Protein AF-A0A941VDF6-F1 (afdb_monomer)

Sequence (302 aa):
MQGLALARDYYHAYRDPLLAPYAAYRPRIAAGLVGLGSECFGFDDEHSRDHDFGPGFCLWLHDADYAVIGAALQADYDRLPRTHAGFPARQGNARSGKRVGVFSISAFYSQFLGAPELPISDSDWLQIPEDLLATAVNGEVFEDPSGAFTAIRKQLQAYYPESIKRLKLATAAAKMAQRGQYNLPRAVQRGERVTALLAQAKFIEHTCRIALALHGQYAPFYKWLHQCTRGLPSLPNLYTKLDILSQAPAAGAQAMIEDICADVLRELIAQGYTRPGNAFLETHVDAILGQSVPSTTQDIAP

Mean predicted aligned error: 5.05 Å

Structure (mmCIF, N/CA/C/O backbone):
data_AF-A0A941VDF6-F1
#
_entry.id   AF-A0A941VDF6-F1
#
loop_
_atom_site.group_PDB
_atom_site.id
_atom_site.type_symbol
_atom_site.label_atom_id
_atom_site.label_alt_id
_atom_site.label_comp_id
_atom_site.label_asym_id
_atom_site.label_entity_id
_atom_site.label_seq_id
_atom_site.pdbx_PDB_ins_code
_atom_site.Cartn_x
_atom_site.Cartn_y
_atom_site.Cartn_z
_atom_site.occupancy
_atom_site.B_iso_or_equiv
_atom_site.auth_seq_id
_atom_site.auth_comp_id
_atom_site.auth_asym_id
_atom_site.auth_atom_id
_atom_site.pdbx_PDB_model_num
ATOM 1 N N . MET A 1 1 ? 20.440 -10.456 2.903 1.00 80.69 1 MET A N 1
ATOM 2 C CA . MET A 1 1 ? 20.117 -9.276 2.072 1.00 80.69 1 MET A CA 1
ATOM 3 C C . MET A 1 1 ? 18.602 -9.214 1.924 1.00 80.69 1 MET A C 1
ATOM 5 O O . MET A 1 1 ? 18.019 -10.276 1.748 1.00 80.69 1 MET A O 1
ATOM 9 N N . GLN A 1 2 ? 17.987 -8.035 2.083 1.00 90.12 2 GLN A N 1
ATOM 10 C CA . GLN A 1 2 ? 16.544 -7.829 1.848 1.00 90.12 2 GLN A CA 1
ATOM 11 C C . GLN A 1 2 ? 16.238 -7.789 0.344 1.00 90.12 2 GLN A C 1
ATOM 13 O O . GLN A 1 2 ? 17.111 -7.422 -0.447 1.00 90.12 2 GLN A O 1
ATOM 18 N N . GLY A 1 3 ? 15.013 -8.128 -0.048 1.00 91.94 3 GLY A N 1
ATOM 19 C CA . GLY A 1 3 ? 14.605 -8.300 -1.442 1.00 91.94 3 GLY A CA 1
ATOM 20 C C . GLY A 1 3 ? 14.721 -7.026 -2.280 1.00 91.94 3 GLY A C 1
ATOM 21 O O . GLY A 1 3 ? 15.268 -7.080 -3.378 1.00 91.94 3 GLY A O 1
ATOM 22 N N . LEU A 1 4 ? 14.338 -5.857 -1.748 1.00 94.44 4 LEU A N 1
ATOM 23 C CA . LEU A 1 4 ? 14.531 -4.571 -2.443 1.00 94.44 4 LEU A CA 1
ATOM 24 C C . LEU A 1 4 ? 16.010 -4.260 -2.709 1.00 94.44 4 LEU A C 1
ATOM 26 O O . LEU A 1 4 ? 16.369 -3.821 -3.802 1.00 94.44 4 LEU A O 1
ATOM 30 N N . ALA A 1 5 ? 16.881 -4.523 -1.730 1.00 95.69 5 ALA A N 1
ATOM 31 C CA . ALA A 1 5 ? 18.319 -4.331 -1.893 1.00 95.69 5 ALA A CA 1
ATOM 32 C C . ALA A 1 5 ? 18.898 -5.304 -2.934 1.00 95.69 5 ALA A C 1
ATOM 34 O O . ALA A 1 5 ? 19.683 -4.887 -3.783 1.00 95.69 5 ALA A O 1
ATOM 35 N N . LEU A 1 6 ? 18.460 -6.569 -2.912 1.00 95.94 6 LEU A N 1
ATOM 36 C CA . LEU A 1 6 ? 18.849 -7.582 -3.895 1.00 95.94 6 LEU A CA 1
ATOM 37 C C . LEU A 1 6 ? 18.405 -7.205 -5.313 1.00 95.94 6 LEU A C 1
ATOM 39 O O . LEU A 1 6 ? 19.187 -7.319 -6.252 1.00 95.94 6 LEU A O 1
ATOM 43 N N . ALA A 1 7 ? 17.168 -6.734 -5.472 1.00 96.69 7 ALA A N 1
ATOM 44 C CA . ALA A 1 7 ? 16.625 -6.298 -6.753 1.00 96.69 7 ALA A CA 1
ATOM 45 C C . ALA A 1 7 ? 17.379 -5.093 -7.320 1.00 96.69 7 ALA A C 1
ATOM 47 O O . ALA A 1 7 ? 17.695 -5.073 -8.510 1.00 96.69 7 ALA A O 1
ATOM 48 N N . ARG A 1 8 ? 17.711 -4.110 -6.473 1.00 97.69 8 ARG A N 1
ATOM 49 C CA . ARG A 1 8 ? 18.489 -2.938 -6.886 1.00 97.69 8 ARG A CA 1
ATOM 50 C C . ARG A 1 8 ? 19.907 -3.318 -7.310 1.00 97.69 8 ARG A C 1
ATOM 52 O O . ARG A 1 8 ? 20.377 -2.855 -8.347 1.00 97.69 8 ARG A O 1
ATOM 59 N N . ASP A 1 9 ? 20.575 -4.162 -6.528 1.00 97.94 9 ASP A N 1
ATOM 60 C CA . ASP A 1 9 ? 21.923 -4.645 -6.843 1.00 97.94 9 ASP A CA 1
ATOM 61 C C . ASP A 1 9 ? 21.933 -5.432 -8.165 1.00 97.94 9 ASP A C 1
ATOM 63 O O . ASP A 1 9 ? 22.734 -5.158 -9.058 1.00 97.94 9 ASP A O 1
ATOM 67 N N . TYR A 1 10 ? 20.954 -6.323 -8.351 1.00 98.06 10 TYR A N 1
ATOM 68 C CA . TYR A 1 10 ? 20.755 -7.065 -9.597 1.00 98.06 10 TYR A CA 1
ATOM 69 C C . TYR A 1 10 ? 20.477 -6.140 -10.795 1.00 98.06 10 TYR A C 1
ATOM 71 O O . TYR A 1 10 ? 21.057 -6.317 -11.866 1.00 98.06 10 TYR A O 1
ATOM 79 N N . TYR A 1 11 ? 19.636 -5.114 -10.624 1.00 98.19 11 TYR A N 1
ATOM 80 C CA . TYR A 1 11 ? 19.379 -4.112 -11.661 1.00 98.19 11 TYR A CA 1
ATOM 81 C C . TYR A 1 11 ? 20.667 -3.407 -12.095 1.00 98.19 11 TYR A C 1
ATOM 83 O O . TYR A 1 11 ? 20.983 -3.377 -13.283 1.00 98.19 11 TYR A O 1
ATOM 91 N N . HIS A 1 12 ? 21.451 -2.878 -11.155 1.00 98.06 12 HIS A N 1
ATOM 92 C CA . HIS A 1 12 ? 22.677 -2.159 -11.499 1.00 98.06 12 HIS A CA 1
ATOM 93 C C . HIS A 1 12 ? 23.753 -3.056 -12.114 1.00 98.06 12 HIS A C 1
ATOM 95 O O . HIS A 1 12 ? 24.464 -2.597 -13.006 1.00 98.06 12 HIS A O 1
ATOM 101 N N . ALA A 1 13 ? 23.838 -4.320 -11.697 1.00 98.00 13 ALA A N 1
ATOM 102 C CA . ALA A 1 13 ? 24.780 -5.279 -12.264 1.00 98.00 13 ALA A CA 1
ATOM 103 C C . ALA A 1 13 ? 24.495 -5.601 -13.744 1.00 98.00 13 ALA A C 1
ATOM 105 O O . ALA A 1 13 ? 25.431 -5.837 -14.508 1.00 98.00 13 ALA A O 1
ATOM 106 N N . TYR A 1 14 ? 23.221 -5.604 -14.160 1.00 98.06 14 TYR A N 1
ATOM 107 C CA . TYR A 1 14 ? 22.826 -6.151 -15.465 1.00 98.06 14 TYR A CA 1
ATOM 108 C C . TYR A 1 14 ? 22.102 -5.181 -16.406 1.00 98.06 14 TYR A C 1
ATOM 110 O O . TYR A 1 14 ? 21.935 -5.511 -17.581 1.00 98.06 14 TYR A O 1
ATOM 118 N N . ARG A 1 15 ? 21.702 -3.979 -15.963 1.00 97.44 15 ARG A N 1
ATOM 119 C CA . ARG A 1 15 ? 20.937 -3.037 -16.805 1.00 97.44 15 ARG A CA 1
ATOM 120 C C . ARG A 1 15 ? 21.655 -2.640 -18.093 1.00 97.44 15 ARG A C 1
ATOM 122 O O . ARG A 1 15 ? 21.014 -2.547 -19.131 1.00 97.44 15 ARG A O 1
ATOM 129 N N . ASP A 1 16 ? 22.963 -2.396 -18.046 1.00 97.31 16 ASP A N 1
ATOM 130 C CA . ASP A 1 16 ? 23.705 -1.884 -19.200 1.00 97.31 16 ASP A CA 1
ATOM 131 C C . ASP A 1 16 ? 23.840 -2.935 -20.311 1.00 97.31 16 ASP A C 1
ATOM 133 O O . ASP A 1 16 ? 23.447 -2.630 -21.439 1.00 97.31 16 ASP A O 1
ATOM 137 N N . PRO A 1 17 ? 24.296 -4.178 -20.039 1.00 97.19 17 PRO A N 1
ATOM 138 C CA . PRO A 1 17 ? 24.291 -5.219 -21.063 1.00 97.19 17 PRO A CA 1
ATOM 139 C C . PRO A 1 17 ? 22.874 -5.597 -21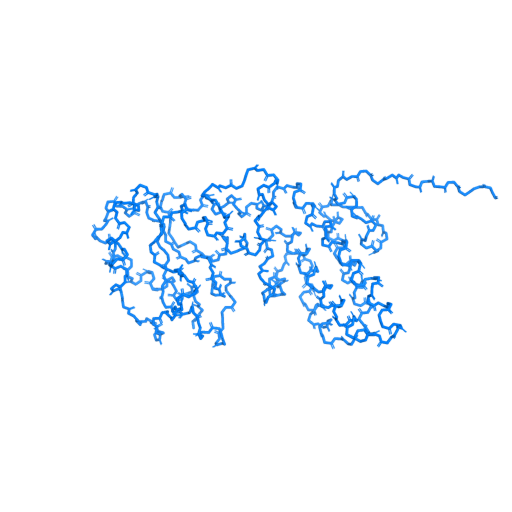.521 1.00 97.19 17 PRO A C 1
ATOM 141 O O . PRO A 1 17 ? 22.688 -5.862 -22.706 1.00 97.19 17 PRO A O 1
ATOM 144 N N . LEU A 1 18 ? 21.870 -5.574 -20.632 1.00 98.31 18 LEU A N 1
ATOM 145 C CA . LEU A 1 18 ? 20.475 -5.855 -20.996 1.00 98.31 18 LEU A CA 1
ATOM 146 C C . LEU A 1 18 ? 19.900 -4.810 -21.962 1.00 98.31 18 LEU A C 1
ATOM 148 O O . LEU A 1 18 ? 19.213 -5.160 -22.916 1.00 98.31 18 LEU A O 1
ATOM 152 N N . LEU A 1 19 ? 20.147 -3.524 -21.700 1.00 98.06 19 LEU A N 1
ATOM 153 C CA . LEU A 1 19 ? 19.523 -2.418 -22.428 1.00 98.06 19 LEU A CA 1
ATOM 154 C C . LEU A 1 19 ? 20.356 -1.917 -23.615 1.00 98.06 19 LEU A C 1
ATOM 156 O O . LEU A 1 19 ? 19.864 -1.085 -24.376 1.00 98.06 19 LEU A O 1
ATOM 160 N N . ALA A 1 20 ? 21.578 -2.419 -23.818 1.00 97.94 20 ALA A N 1
ATOM 161 C CA . ALA A 1 20 ? 22.430 -2.034 -24.945 1.00 97.94 20 ALA A CA 1
ATOM 162 C C . ALA A 1 20 ? 21.759 -2.222 -26.328 1.00 97.94 20 ALA A C 1
ATOM 164 O O . ALA A 1 20 ? 21.801 -1.276 -27.120 1.00 97.94 20 ALA A O 1
ATOM 165 N N . PRO A 1 21 ? 21.061 -3.342 -26.628 1.00 98.12 21 PRO A N 1
ATOM 166 C CA . PRO A 1 21 ? 20.323 -3.498 -27.890 1.00 98.12 21 PRO A CA 1
ATOM 167 C C . PRO A 1 21 ? 19.121 -2.547 -28.028 1.00 98.12 21 PRO A C 1
ATOM 169 O O . PRO A 1 21 ? 18.625 -2.323 -29.130 1.00 98.12 21 PRO A O 1
ATOM 172 N N . TYR A 1 22 ? 18.664 -1.964 -26.916 1.00 98.12 22 TYR A N 1
ATOM 173 C CA . TYR A 1 22 ? 17.468 -1.126 -26.810 1.00 98.12 22 TYR A CA 1
ATOM 174 C C . TYR A 1 22 ? 17.812 0.337 -26.503 1.00 98.12 22 TYR A C 1
ATOM 176 O O . TYR A 1 22 ? 16.989 1.067 -25.948 1.00 98.12 22 TYR A O 1
ATOM 184 N N . ALA A 1 23 ? 19.016 0.795 -26.866 1.00 97.25 23 ALA A N 1
ATOM 185 C CA . ALA A 1 23 ? 19.528 2.119 -26.505 1.00 97.25 23 ALA A CA 1
ATOM 186 C C . ALA A 1 23 ? 18.566 3.275 -26.856 1.00 97.25 23 ALA A C 1
ATOM 188 O O . ALA A 1 23 ? 18.408 4.203 -26.066 1.00 97.25 23 ALA A O 1
ATOM 189 N N . ALA A 1 24 ? 17.857 3.186 -27.989 1.00 97.75 24 ALA A N 1
ATOM 190 C CA . ALA A 1 24 ? 16.863 4.180 -28.414 1.00 97.75 24 ALA A CA 1
ATOM 191 C C . ALA A 1 24 ? 15.619 4.265 -27.500 1.00 97.75 24 ALA A C 1
ATOM 193 O O . ALA A 1 24 ? 14.917 5.275 -27.496 1.00 97.75 24 ALA A O 1
ATOM 194 N N . TYR A 1 25 ? 15.334 3.218 -26.723 1.00 98.12 25 TYR A N 1
ATOM 195 C CA . TYR A 1 25 ? 14.198 3.147 -25.801 1.00 98.12 25 TYR A CA 1
ATOM 196 C C . TYR A 1 25 ? 14.587 3.449 -24.356 1.00 98.12 25 TYR A C 1
ATOM 198 O O . TYR A 1 25 ? 13.708 3.770 -23.566 1.00 98.12 25 TYR A O 1
ATOM 206 N N . ARG A 1 26 ? 15.878 3.407 -24.000 1.00 96.69 26 ARG A N 1
ATOM 207 C CA . ARG A 1 26 ? 16.356 3.602 -22.620 1.00 96.69 26 ARG A CA 1
ATOM 208 C C . ARG A 1 26 ? 15.795 4.861 -21.926 1.00 96.69 26 ARG A C 1
ATOM 210 O O . ARG A 1 26 ? 15.372 4.727 -20.783 1.00 96.69 26 ARG A O 1
ATOM 217 N N . PRO A 1 27 ? 15.671 6.039 -22.577 1.00 98.00 27 PRO A N 1
ATOM 218 C CA . PRO A 1 27 ? 15.050 7.220 -21.954 1.00 98.00 27 PRO A CA 1
ATOM 219 C C . PRO A 1 27 ? 13.545 7.084 -21.649 1.00 98.00 27 PRO A C 1
ATOM 221 O O . PRO A 1 27 ? 12.956 7.975 -21.046 1.00 98.00 27 PRO A O 1
ATOM 224 N N . ARG A 1 28 ? 12.900 6.006 -22.105 1.00 97.81 28 ARG A N 1
ATOM 225 C CA . ARG A 1 28 ? 11.459 5.731 -21.988 1.00 97.81 28 ARG A CA 1
ATOM 226 C C . ARG A 1 28 ? 11.157 4.434 -21.229 1.00 97.81 28 ARG A C 1
ATOM 228 O O . ARG A 1 28 ? 10.010 3.999 -21.198 1.00 97.81 28 ARG A O 1
ATOM 235 N N . ILE A 1 29 ? 12.176 3.819 -20.626 1.00 98.62 29 ILE A N 1
ATOM 236 C CA . ILE A 1 29 ? 12.038 2.623 -19.793 1.00 98.62 29 ILE A CA 1
ATOM 237 C C . ILE A 1 29 ? 12.200 3.042 -18.333 1.00 98.62 29 ILE A C 1
ATOM 239 O O . ILE A 1 29 ? 13.252 3.546 -17.944 1.00 98.62 29 ILE A O 1
ATOM 243 N N . ALA A 1 30 ? 11.169 2.804 -17.526 1.00 98.81 30 ALA A N 1
ATOM 244 C CA . ALA A 1 30 ? 11.279 2.871 -16.075 1.00 98.81 30 ALA A CA 1
ATOM 245 C C . ALA A 1 30 ? 11.694 1.503 -15.516 1.00 98.81 30 ALA A C 1
ATOM 247 O O . ALA A 1 30 ? 11.361 0.467 -16.091 1.00 98.81 30 ALA A O 1
ATOM 248 N N . ALA A 1 31 ? 12.397 1.489 -14.388 1.00 98.75 31 ALA A N 1
ATOM 249 C CA . ALA A 1 31 ? 12.884 0.286 -13.731 1.00 98.75 31 ALA A CA 1
ATOM 250 C C . ALA A 1 31 ? 12.736 0.373 -12.210 1.00 98.75 31 ALA A C 1
ATOM 252 O O . ALA A 1 31 ? 12.907 1.438 -11.615 1.00 98.75 31 ALA A O 1
ATOM 253 N N . GLY A 1 32 ? 12.435 -0.750 -11.562 1.00 98.44 32 GLY A N 1
ATOM 254 C CA . 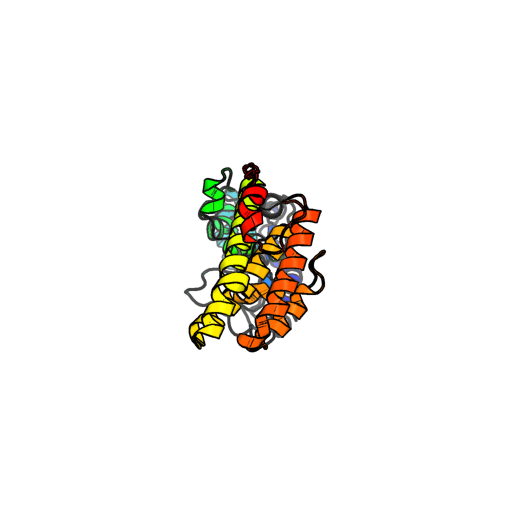GLY A 1 32 ? 12.200 -0.791 -10.119 1.00 98.44 32 GLY A CA 1
ATOM 255 C C . GLY A 1 32 ? 11.727 -2.150 -9.625 1.00 98.44 32 GLY A C 1
ATOM 256 O O . GLY A 1 32 ? 11.714 -3.121 -10.370 1.00 98.44 32 GLY A O 1
ATOM 257 N N . LEU A 1 33 ? 11.288 -2.215 -8.375 1.00 97.69 33 LEU A N 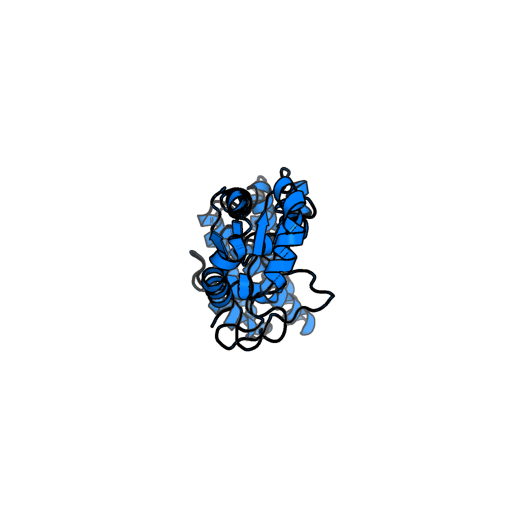1
ATOM 258 C CA . LEU A 1 33 ? 10.566 -3.354 -7.816 1.00 97.69 33 LEU A CA 1
ATOM 259 C C . LEU A 1 33 ? 9.339 -2.821 -7.076 1.00 97.69 33 LEU A C 1
ATOM 261 O O . LEU A 1 33 ? 9.465 -2.228 -6.009 1.00 97.69 33 LEU A O 1
ATOM 265 N N . VAL A 1 34 ? 8.162 -3.010 -7.665 1.00 97.19 34 VAL A N 1
ATOM 266 C CA . VAL A 1 34 ? 6.858 -2.586 -7.131 1.00 97.19 34 VAL A CA 1
ATOM 267 C C . VAL A 1 34 ? 5.869 -3.717 -7.377 1.00 97.19 34 VAL A C 1
ATOM 269 O O . VAL A 1 34 ? 5.942 -4.379 -8.415 1.00 97.19 34 VAL A O 1
ATOM 272 N N . GLY A 1 35 ? 4.924 -3.914 -6.461 1.00 94.88 35 GLY A N 1
ATOM 273 C CA . GLY A 1 35 ? 3.828 -4.856 -6.630 1.00 94.88 35 GLY A CA 1
ATOM 274 C C . GLY A 1 35 ? 3.785 -5.915 -5.535 1.00 94.88 35 GLY A C 1
ATOM 275 O O . GLY A 1 35 ? 4.041 -5.653 -4.362 1.00 94.88 35 GLY A O 1
ATOM 276 N N . LEU A 1 36 ? 3.397 -7.129 -5.908 1.00 90.50 36 LEU A N 1
ATOM 277 C CA . LEU A 1 36 ? 3.082 -8.198 -4.960 1.00 90.50 36 LEU A CA 1
ATOM 278 C C . LEU A 1 36 ? 4.353 -8.795 -4.340 1.00 90.50 36 LEU A C 1
ATOM 280 O O . LEU A 1 36 ? 5.307 -9.086 -5.051 1.00 90.50 36 LEU A O 1
ATOM 284 N N . GLY A 1 37 ? 4.327 -9.033 -3.026 1.00 88.88 37 GLY A N 1
ATOM 285 C CA . GLY A 1 37 ? 5.421 -9.671 -2.282 1.00 88.88 37 GLY A CA 1
ATOM 286 C C . GLY A 1 37 ? 5.823 -8.893 -1.029 1.00 88.88 37 GLY A C 1
ATOM 287 O O . GLY A 1 37 ? 5.675 -7.674 -0.972 1.00 88.88 37 GLY A O 1
ATOM 288 N N . SER A 1 38 ? 6.325 -9.596 -0.009 1.00 89.62 38 SER A N 1
ATOM 289 C CA . SER A 1 38 ? 6.807 -8.971 1.236 1.00 89.62 38 SER A CA 1
ATOM 290 C C . SER A 1 38 ? 8.018 -8.072 1.002 1.00 89.62 38 SER A C 1
ATOM 292 O O . SER A 1 38 ? 8.134 -7.038 1.652 1.00 89.62 38 SER A O 1
ATOM 294 N N . GLU A 1 39 ? 8.865 -8.419 0.034 1.00 91.12 39 GLU A N 1
ATOM 295 C CA . GLU A 1 39 ? 10.032 -7.632 -0.377 1.00 91.12 39 GLU A CA 1
ATOM 296 C C . GLU A 1 39 ? 9.665 -6.215 -0.820 1.00 91.12 39 GLU A C 1
ATOM 298 O O . GLU A 1 39 ? 10.329 -5.264 -0.420 1.00 91.12 39 GLU A O 1
ATOM 303 N N . CYS A 1 40 ? 8.565 -6.041 -1.557 1.00 94.31 40 CYS A N 1
ATOM 304 C CA . CYS A 1 40 ? 8.111 -4.726 -1.992 1.00 94.31 40 CYS A CA 1
ATOM 305 C C . CYS A 1 40 ? 7.657 -3.877 -0.796 1.00 94.31 40 CYS A C 1
ATOM 307 O O . CYS A 1 40 ? 7.777 -2.658 -0.814 1.00 94.31 40 CYS A O 1
ATOM 309 N N . PHE A 1 41 ? 7.160 -4.497 0.273 1.00 92.75 41 PHE A N 1
ATOM 310 C CA . PHE A 1 41 ? 6.828 -3.792 1.512 1.00 92.75 41 PHE A CA 1
ATOM 311 C C . PHE A 1 41 ? 8.021 -3.650 2.476 1.00 92.75 41 PHE A C 1
ATOM 313 O O . PHE A 1 41 ? 7.887 -2.988 3.502 1.00 92.75 41 PHE A O 1
ATOM 320 N N . GLY A 1 42 ? 9.179 -4.253 2.176 1.00 91.56 42 GLY A N 1
ATOM 321 C CA . GLY A 1 42 ? 10.329 -4.309 3.087 1.00 91.56 42 GLY A CA 1
ATOM 322 C C . GLY A 1 42 ? 10.094 -5.190 4.320 1.00 91.56 42 GLY A C 1
ATOM 323 O O . GLY A 1 42 ? 10.736 -5.002 5.353 1.00 91.56 42 GLY A O 1
ATOM 324 N N . PHE A 1 43 ? 9.143 -6.123 4.234 1.00 91.12 43 PHE A N 1
ATOM 325 C CA . PHE A 1 43 ? 8.781 -7.059 5.304 1.00 91.12 43 PHE A CA 1
ATOM 326 C C . PHE A 1 43 ? 9.284 -8.475 5.032 1.00 91.12 43 PHE A C 1
ATOM 328 O O . PHE A 1 43 ? 8.799 -9.424 5.645 1.00 91.12 43 PHE A O 1
ATOM 335 N N . ASP A 1 44 ? 10.186 -8.641 4.068 1.00 88.94 44 ASP A N 1
ATOM 336 C CA . ASP A 1 44 ? 10.812 -9.924 3.813 1.00 88.94 44 ASP A CA 1
ATOM 337 C C . ASP A 1 44 ? 11.875 -10.251 4.865 1.00 88.94 44 ASP A C 1
ATOM 339 O O . ASP A 1 44 ? 12.662 -9.406 5.297 1.00 88.94 44 ASP A O 1
ATOM 343 N N . ASP A 1 45 ? 11.894 -11.514 5.265 1.00 85.81 45 ASP A N 1
ATOM 344 C CA . ASP A 1 45 ? 12.837 -12.068 6.226 1.00 85.81 45 ASP A CA 1
ATOM 345 C C . ASP A 1 45 ? 13.311 -13.453 5.761 1.00 85.81 45 ASP A C 1
ATOM 347 O O . ASP A 1 45 ? 13.181 -13.810 4.591 1.00 85.81 45 ASP A O 1
ATOM 351 N N . GLU A 1 46 ? 13.943 -14.229 6.640 1.00 84.69 46 GLU A N 1
ATOM 352 C CA . GLU A 1 46 ? 14.407 -15.581 6.307 1.00 84.69 46 GLU A CA 1
ATOM 353 C C . GLU A 1 46 ? 13.258 -16.578 6.106 1.00 84.69 46 GLU A C 1
ATOM 355 O O . GLU A 1 46 ? 13.428 -17.556 5.378 1.00 84.69 46 GLU A O 1
ATOM 360 N N . HIS A 1 47 ? 12.088 -16.316 6.693 1.00 82.56 47 HIS A N 1
ATOM 361 C CA . HIS A 1 47 ? 10.910 -17.175 6.622 1.00 82.56 47 HIS A CA 1
ATOM 362 C C . HIS A 1 47 ? 10.064 -16.923 5.371 1.00 82.56 47 HIS A C 1
ATOM 364 O O . HIS A 1 47 ? 9.323 -17.811 4.964 1.00 82.56 47 HIS A O 1
ATOM 370 N N . SER A 1 48 ? 10.188 -15.757 4.732 1.00 81.50 48 SER A N 1
ATOM 371 C CA . SER A 1 48 ? 9.435 -15.412 3.518 1.00 81.50 48 SER A CA 1
ATOM 372 C C . SER A 1 48 ? 10.207 -15.627 2.207 1.00 81.50 48 SER A C 1
ATOM 374 O O . SER A 1 48 ? 9.892 -14.980 1.210 1.00 81.50 48 SER A O 1
ATOM 376 N N . ARG A 1 49 ? 11.255 -16.466 2.196 1.00 80.69 49 ARG A N 1
ATOM 377 C CA . ARG A 1 49 ? 12.082 -16.738 0.994 1.00 80.69 49 ARG A CA 1
ATOM 378 C C . ARG A 1 49 ? 11.663 -17.979 0.207 1.00 80.69 49 ARG A C 1
ATOM 380 O O . ARG A 1 49 ? 12.281 -18.302 -0.803 1.00 80.69 49 ARG A O 1
ATOM 387 N N . ASP A 1 50 ? 10.655 -18.695 0.682 1.00 74.81 50 ASP A N 1
ATOM 388 C CA . ASP A 1 50 ? 10.176 -19.958 0.118 1.00 74.81 50 ASP A CA 1
ATOM 389 C C . ASP A 1 50 ? 9.289 -19.782 -1.130 1.00 74.81 50 ASP A C 1
ATOM 391 O O . ASP A 1 50 ? 9.073 -20.739 -1.872 1.00 74.81 50 ASP A O 1
ATOM 395 N N . HIS A 1 51 ? 8.809 -18.565 -1.400 1.00 74.62 51 HIS A N 1
ATOM 396 C CA . HIS A 1 51 ? 8.025 -18.222 -2.587 1.00 74.62 51 HIS A CA 1
ATOM 397 C C . HIS A 1 51 ? 8.280 -16.780 -3.029 1.00 74.62 51 HIS A C 1
ATOM 399 O O . HIS A 1 51 ? 8.509 -15.907 -2.197 1.00 74.62 51 HIS A O 1
ATOM 405 N N . ASP A 1 52 ? 8.209 -16.521 -4.341 1.00 77.19 52 ASP A N 1
ATOM 406 C CA . ASP A 1 52 ? 8.279 -15.174 -4.921 1.00 77.19 52 ASP A CA 1
ATOM 407 C C . ASP A 1 52 ? 9.502 -14.343 -4.448 1.00 77.19 52 ASP A C 1
ATOM 409 O O . ASP A 1 52 ? 9.477 -13.127 -4.568 1.00 77.19 52 ASP A O 1
ATOM 413 N N . PHE A 1 53 ? 10.593 -14.961 -3.978 1.00 86.62 53 PHE A N 1
ATOM 414 C CA . PHE A 1 53 ? 11.831 -14.287 -3.559 1.00 86.62 53 PHE A CA 1
ATOM 415 C C . PHE A 1 53 ? 13.011 -14.706 -4.438 1.00 86.62 53 PHE A C 1
ATOM 417 O O . PHE A 1 53 ? 13.155 -15.879 -4.784 1.00 86.62 53 PHE A O 1
ATOM 424 N N . GLY A 1 54 ? 13.867 -13.748 -4.789 1.00 90.50 54 GLY A N 1
ATOM 425 C CA . GLY A 1 54 ? 15.069 -13.960 -5.595 1.00 90.50 54 GLY A CA 1
ATOM 426 C C . GLY A 1 54 ? 15.395 -12.741 -6.462 1.00 90.50 54 GLY A C 1
ATOM 427 O O . GLY A 1 54 ? 14.593 -11.801 -6.522 1.00 90.50 54 GLY A O 1
ATOM 428 N N . PRO A 1 55 ? 16.549 -12.746 -7.152 1.00 94.19 55 PRO A N 1
ATOM 429 C CA . PRO A 1 55 ? 16.968 -11.630 -7.982 1.00 94.19 55 PRO A CA 1
ATOM 430 C C . PRO A 1 55 ? 15.962 -11.379 -9.106 1.00 94.19 55 PRO A C 1
ATOM 432 O O . PRO A 1 55 ? 15.467 -12.308 -9.751 1.00 94.19 55 PRO A O 1
ATOM 435 N N . GLY A 1 56 ? 15.654 -10.105 -9.318 1.00 95.31 56 GLY A N 1
ATOM 436 C CA . GLY A 1 56 ? 14.746 -9.645 -10.357 1.00 95.31 56 GLY A CA 1
ATOM 437 C C . GLY A 1 56 ? 14.305 -8.205 -10.128 1.00 95.31 56 GLY A C 1
ATOM 438 O O . GLY A 1 56 ? 14.336 -7.709 -9.007 1.00 95.31 56 GLY A O 1
ATOM 439 N N . PHE A 1 57 ? 13.898 -7.544 -11.203 1.00 97.38 57 PHE A N 1
ATOM 440 C CA . PHE A 1 57 ? 13.325 -6.203 -11.210 1.00 97.38 57 PHE A CA 1
ATOM 441 C C . PHE A 1 57 ? 12.276 -6.104 -12.320 1.00 97.38 57 PHE A C 1
ATOM 443 O O . PHE A 1 57 ? 12.192 -6.942 -13.217 1.00 97.38 57 PHE A O 1
ATOM 450 N N . CYS A 1 58 ? 11.455 -5.074 -12.258 1.00 98.38 58 CYS A N 1
ATOM 451 C CA . CYS A 1 58 ? 10.488 -4.724 -13.279 1.00 98.38 58 CYS A CA 1
ATOM 452 C C . CYS A 1 58 ? 11.084 -3.689 -14.234 1.00 98.38 58 CYS A C 1
ATOM 454 O O . CYS A 1 58 ? 11.797 -2.783 -13.803 1.00 98.38 58 CYS A O 1
ATOM 456 N N . LEU A 1 59 ? 10.752 -3.815 -15.516 1.00 98.75 59 LEU A N 1
ATOM 457 C CA . LEU A 1 59 ? 10.912 -2.787 -16.537 1.00 98.75 59 LEU A CA 1
ATOM 458 C C . LEU A 1 59 ? 9.521 -2.387 -17.018 1.00 98.75 59 LEU A C 1
ATOM 460 O O . LEU A 1 59 ? 8.759 -3.250 -17.456 1.00 98.75 59 LEU A O 1
ATOM 464 N N . TRP A 1 60 ? 9.188 -1.103 -16.951 1.00 98.75 60 TRP A N 1
ATOM 465 C CA . TRP A 1 60 ? 7.887 -0.581 -17.359 1.00 98.75 60 TRP A CA 1
ATOM 466 C C . TRP A 1 60 ? 8.028 0.329 -18.574 1.00 98.75 60 TRP A C 1
ATOM 468 O O . TRP A 1 60 ? 8.860 1.237 -18.591 1.00 98.75 60 TRP A O 1
ATOM 478 N N . LEU A 1 61 ? 7.201 0.075 -19.586 1.00 98.69 61 LEU A N 1
ATOM 479 C CA . LEU A 1 61 ? 7.190 0.793 -20.857 1.00 98.69 61 LEU A CA 1
ATOM 480 C C . LEU A 1 61 ? 5.794 1.335 -21.153 1.00 98.69 61 LEU A C 1
ATOM 482 O O . LEU A 1 61 ? 4.791 0.732 -20.774 1.00 98.69 61 LEU A O 1
ATOM 486 N N . HIS A 1 62 ? 5.712 2.430 -21.904 1.00 98.19 62 HIS A N 1
ATOM 487 C CA . HIS A 1 62 ? 4.447 2.806 -22.532 1.00 98.19 62 HIS A CA 1
ATOM 488 C C . HIS A 1 62 ? 3.963 1.711 -23.487 1.00 98.19 62 HIS A C 1
ATOM 490 O O . HIS A 1 62 ? 4.770 1.019 -24.106 1.00 98.19 62 HIS A O 1
ATOM 496 N N .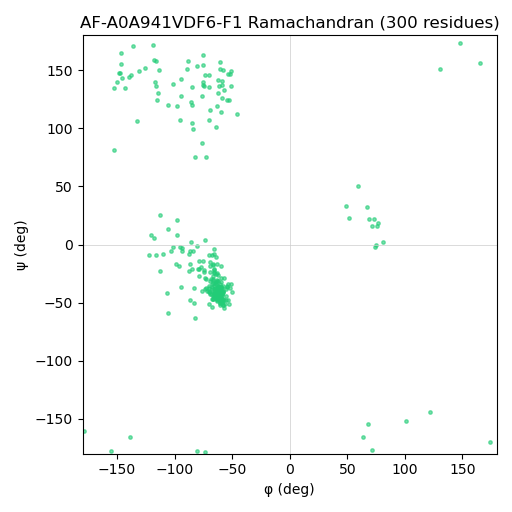 ASP A 1 63 ? 2.647 1.597 -23.655 1.00 98.06 63 ASP A N 1
ATOM 497 C CA . ASP A 1 63 ? 2.017 0.530 -24.444 1.00 98.06 63 ASP A CA 1
ATOM 498 C C . ASP A 1 63 ? 2.541 0.462 -25.881 1.00 98.06 63 ASP A C 1
ATOM 500 O O . ASP A 1 63 ? 2.791 -0.627 -26.395 1.00 98.06 63 ASP A O 1
ATOM 504 N N . ALA A 1 64 ? 2.793 1.620 -26.499 1.00 98.19 64 ALA A N 1
ATOM 505 C CA . ALA A 1 64 ? 3.370 1.703 -27.838 1.00 98.19 64 ALA A CA 1
ATOM 506 C C . ALA A 1 64 ? 4.786 1.101 -27.910 1.00 98.19 64 ALA A C 1
ATOM 508 O O . ALA A 1 64 ? 5.081 0.342 -28.827 1.00 98.19 64 ALA A O 1
ATOM 509 N N . ASP A 1 65 ? 5.650 1.387 -26.932 1.00 98.56 65 ASP A N 1
ATOM 510 C CA . ASP A 1 65 ? 7.007 0.831 -26.894 1.00 98.56 65 ASP A CA 1
ATOM 511 C C . ASP A 1 65 ? 6.989 -0.650 -26.501 1.00 98.56 65 ASP A C 1
ATOM 513 O O . ASP A 1 65 ? 7.711 -1.461 -27.083 1.00 98.56 65 ASP A O 1
ATOM 517 N N . TYR A 1 66 ? 6.117 -1.031 -25.562 1.00 98.62 66 TYR A N 1
ATOM 518 C CA . TYR A 1 66 ? 5.912 -2.424 -25.175 1.00 98.62 66 TYR A CA 1
ATOM 519 C C . TYR A 1 66 ? 5.462 -3.283 -26.365 1.00 98.62 66 TYR A C 1
ATOM 521 O O . TYR A 1 66 ? 5.970 -4.388 -26.544 1.00 98.62 66 TYR A O 1
ATOM 529 N N . ALA A 1 67 ? 4.568 -2.772 -27.216 1.00 98.56 67 ALA A N 1
ATOM 530 C CA . ALA A 1 67 ? 4.121 -3.475 -28.416 1.00 98.56 67 ALA A CA 1
ATOM 531 C C . ALA A 1 67 ? 5.258 -3.729 -29.422 1.00 98.56 67 ALA A C 1
ATOM 533 O O . ALA A 1 67 ? 5.230 -4.735 -30.129 1.00 98.56 67 ALA A O 1
ATOM 534 N N . VAL A 1 68 ? 6.264 -2.848 -29.478 1.00 98.62 68 VAL A N 1
ATOM 535 C CA . VAL A 1 68 ? 7.389 -2.964 -30.420 1.00 98.62 68 VAL A CA 1
ATOM 536 C C . VAL A 1 68 ? 8.512 -3.842 -29.868 1.00 98.62 68 VAL A C 1
ATOM 538 O O . VAL A 1 68 ? 8.998 -4.721 -30.577 1.00 98.62 68 VAL A O 1
ATOM 541 N N . ILE A 1 69 ? 8.943 -3.620 -28.620 1.00 98.62 69 ILE A N 1
ATOM 542 C CA . ILE A 1 69 ? 10.138 -4.280 -28.058 1.00 98.62 69 ILE A CA 1
ATOM 543 C C . ILE A 1 69 ? 9.863 -5.199 -26.867 1.00 98.62 69 ILE A C 1
ATOM 545 O O . ILE A 1 69 ? 10.761 -5.929 -26.455 1.00 98.62 69 ILE A O 1
ATOM 549 N N . GLY A 1 70 ? 8.652 -5.201 -26.306 1.00 98.44 70 GLY A N 1
ATOM 550 C CA . GLY A 1 70 ? 8.356 -5.852 -25.026 1.00 98.44 70 GLY A CA 1
ATOM 551 C C . GLY A 1 70 ? 8.659 -7.350 -25.007 1.00 98.44 70 GLY A C 1
ATOM 552 O O . GLY A 1 70 ? 9.255 -7.840 -24.050 1.00 98.44 70 GLY A O 1
ATOM 553 N N . ALA A 1 71 ? 8.315 -8.076 -26.076 1.00 98.44 71 ALA A N 1
ATOM 554 C CA . ALA A 1 71 ? 8.581 -9.513 -26.178 1.00 98.44 71 ALA A CA 1
ATOM 555 C C . ALA A 1 71 ? 10.080 -9.834 -26.324 1.00 98.44 71 ALA A C 1
ATOM 557 O O . ALA A 1 71 ? 10.579 -10.749 -25.671 1.00 98.44 71 ALA A O 1
ATOM 558 N N . ALA A 1 72 ? 10.805 -9.068 -27.147 1.00 98.62 72 ALA A N 1
ATOM 559 C CA . ALA A 1 72 ? 12.244 -9.247 -27.338 1.00 98.62 72 ALA A CA 1
ATOM 560 C C . ALA A 1 72 ? 13.020 -8.912 -26.054 1.00 98.62 72 ALA A C 1
ATOM 562 O O . ALA A 1 72 ? 13.821 -9.721 -25.587 1.00 98.62 72 ALA A O 1
ATOM 563 N N . LEU A 1 73 ? 12.695 -7.778 -25.422 1.00 98.69 73 LEU A N 1
ATOM 564 C CA . LEU A 1 73 ? 13.297 -7.359 -24.160 1.00 98.69 73 LEU A CA 1
ATOM 565 C C . LEU A 1 73 ? 12.993 -8.355 -23.035 1.00 98.69 73 LEU A C 1
ATOM 567 O O . LEU A 1 73 ? 13.855 -8.609 -22.200 1.00 98.69 73 LEU A O 1
ATOM 571 N N . GLN A 1 74 ? 11.800 -8.962 -23.022 1.00 98.38 74 GLN A N 1
ATOM 572 C CA . GLN A 1 74 ? 11.482 -10.026 -22.070 1.00 98.38 74 GLN A CA 1
ATOM 573 C C . GLN A 1 74 ? 12.358 -11.262 -22.293 1.00 98.38 74 GLN A C 1
ATOM 575 O O . GLN A 1 74 ? 12.890 -11.803 -21.329 1.00 98.38 74 GLN A O 1
ATOM 580 N N . ALA A 1 75 ? 12.545 -11.687 -23.544 1.00 98.19 75 ALA A N 1
ATOM 581 C CA . ALA A 1 75 ? 13.396 -12.831 -23.856 1.00 98.19 75 ALA A CA 1
ATOM 582 C C . ALA A 1 75 ? 14.864 -12.594 -23.457 1.00 98.19 75 ALA A C 1
ATOM 584 O O . ALA A 1 75 ? 15.526 -13.526 -23.005 1.00 98.19 75 ALA A O 1
ATOM 585 N N . ASP A 1 76 ? 15.370 -11.365 -23.588 1.00 98.38 76 ASP A N 1
ATOM 586 C CA . ASP A 1 76 ? 16.705 -10.996 -23.100 1.00 98.38 76 ASP A CA 1
ATOM 587 C C . ASP A 1 76 ? 16.766 -10.913 -21.571 1.00 98.38 76 ASP A C 1
ATOM 589 O O . ASP A 1 76 ? 17.722 -11.399 -20.967 1.00 98.38 76 ASP A O 1
ATOM 593 N N . TYR A 1 77 ? 15.723 -10.378 -20.930 1.00 97.81 77 TYR A N 1
ATOM 594 C CA . TYR A 1 77 ? 15.590 -10.363 -19.473 1.00 97.81 77 TYR A CA 1
ATOM 595 C C . TYR A 1 77 ? 15.617 -11.789 -18.892 1.00 97.81 77 TYR A C 1
ATOM 597 O O . TYR A 1 77 ? 16.300 -12.046 -17.902 1.00 97.81 77 TYR A O 1
ATOM 605 N N . ASP A 1 78 ? 14.934 -12.744 -19.528 1.00 96.06 78 ASP A N 1
ATOM 606 C CA . ASP A 1 78 ? 14.874 -14.144 -19.082 1.00 96.06 78 ASP A CA 1
ATOM 607 C C . ASP A 1 78 ? 16.209 -14.898 -19.241 1.00 96.06 78 ASP A C 1
ATOM 609 O O . ASP A 1 78 ? 16.397 -15.960 -18.642 1.00 96.06 78 ASP A O 1
ATOM 613 N N . ARG A 1 79 ? 17.155 -14.351 -20.019 1.00 96.44 79 ARG A N 1
ATOM 614 C CA . ARG A 1 79 ? 18.524 -14.880 -20.175 1.00 96.44 79 ARG A CA 1
ATOM 615 C C . ARG A 1 79 ? 19.500 -14.351 -19.128 1.00 96.44 79 ARG A C 1
ATOM 617 O O . ARG A 1 79 ? 20.638 -14.824 -19.085 1.00 96.44 79 ARG A O 1
ATOM 624 N N . LEU A 1 80 ? 19.093 -13.380 -18.311 1.00 96.94 80 LEU A N 1
ATOM 625 C CA . LEU A 1 80 ? 19.948 -12.858 -17.252 1.00 96.94 80 LEU A CA 1
ATOM 626 C C . LEU A 1 80 ? 20.340 -13.958 -16.246 1.00 96.94 80 LEU A C 1
ATOM 628 O O . LEU A 1 80 ? 19.638 -14.969 -16.114 1.00 96.94 80 LEU A O 1
ATOM 632 N N . PRO A 1 81 ? 21.460 -13.788 -15.517 1.00 96.31 81 PRO A N 1
ATOM 633 C CA . PRO A 1 81 ? 21.944 -14.803 -14.592 1.00 96.31 81 PRO A CA 1
ATOM 634 C C . PRO A 1 81 ? 20.901 -15.241 -13.564 1.00 96.31 81 PRO A C 1
ATOM 636 O O . PRO A 1 81 ? 20.393 -14.462 -12.765 1.00 96.31 81 PRO A O 1
ATOM 639 N N . ARG A 1 82 ? 20.642 -16.550 -13.522 1.00 92.94 82 ARG A N 1
ATOM 640 C CA . ARG A 1 82 ? 19.665 -17.161 -12.607 1.00 92.94 82 ARG A CA 1
ATOM 641 C C . ARG A 1 82 ? 20.133 -17.220 -11.149 1.00 92.94 82 ARG A C 1
ATOM 643 O O . ARG A 1 82 ? 19.449 -17.811 -10.326 1.00 92.94 82 ARG A O 1
ATOM 650 N N . THR A 1 83 ? 21.294 -16.675 -10.820 1.00 94.88 83 THR A N 1
ATOM 651 C CA . THR A 1 83 ? 21.834 -16.620 -9.458 1.00 94.88 83 THR A CA 1
ATOM 652 C C . THR A 1 83 ? 22.559 -15.299 -9.277 1.00 94.88 83 THR A C 1
ATOM 654 O O . THR A 1 83 ? 23.357 -14.935 -10.140 1.00 94.88 83 THR A O 1
ATOM 657 N N . HIS A 1 84 ? 22.335 -14.616 -8.157 1.00 95.94 84 HIS A N 1
ATOM 658 C CA . HIS A 1 84 ? 22.987 -13.340 -7.858 1.00 95.94 84 HIS A CA 1
ATOM 659 C C . HIS A 1 84 ? 23.160 -13.149 -6.354 1.00 95.94 84 HIS A C 1
ATOM 661 O O . HIS A 1 84 ? 22.269 -13.504 -5.587 1.00 95.94 84 HIS A O 1
ATOM 667 N N . ALA A 1 85 ? 24.306 -12.614 -5.929 1.00 94.19 85 ALA A N 1
ATOM 668 C CA . ALA A 1 85 ? 24.636 -12.381 -4.516 1.00 94.19 85 ALA A CA 1
ATOM 669 C C . ALA A 1 85 ? 24.394 -13.599 -3.586 1.00 94.19 85 ALA A C 1
ATOM 671 O O . ALA A 1 85 ? 24.021 -13.445 -2.425 1.00 94.19 85 ALA A O 1
ATOM 672 N N . GLY A 1 86 ? 24.586 -14.822 -4.100 1.00 92.75 86 GLY A N 1
ATOM 673 C CA . GLY A 1 86 ? 24.352 -16.072 -3.363 1.00 92.75 86 GLY A CA 1
ATOM 674 C C . GLY A 1 86 ? 22.889 -16.531 -3.299 1.00 92.75 86 GLY A C 1
ATOM 675 O O . GLY A 1 86 ? 22.611 -17.566 -2.698 1.00 92.75 86 GLY A O 1
ATOM 676 N N . PHE A 1 87 ? 21.960 -15.811 -3.934 1.00 92.62 87 PHE A N 1
ATOM 677 C CA . PHE A 1 87 ? 20.543 -16.165 -3.995 1.00 92.62 87 PHE A CA 1
ATOM 678 C C . PHE A 1 87 ? 20.177 -16.808 -5.341 1.00 92.62 87 PHE A C 1
ATOM 680 O O . PHE A 1 87 ? 20.634 -16.339 -6.391 1.00 92.62 87 PHE A O 1
ATOM 687 N N . PRO A 1 88 ? 19.353 -17.872 -5.339 1.00 92.44 88 PRO A N 1
ATOM 688 C CA . PRO A 1 88 ? 18.858 -18.492 -6.560 1.00 92.44 88 PRO A CA 1
ATOM 689 C C . PRO A 1 88 ? 17.766 -17.642 -7.210 1.00 92.44 88 PRO A C 1
ATOM 691 O O . PRO A 1 88 ? 17.163 -16.789 -6.563 1.00 92.44 88 PRO A O 1
ATOM 694 N N . ALA A 1 89 ? 17.486 -17.918 -8.483 1.00 87.56 89 ALA A N 1
ATOM 695 C CA . ALA A 1 89 ?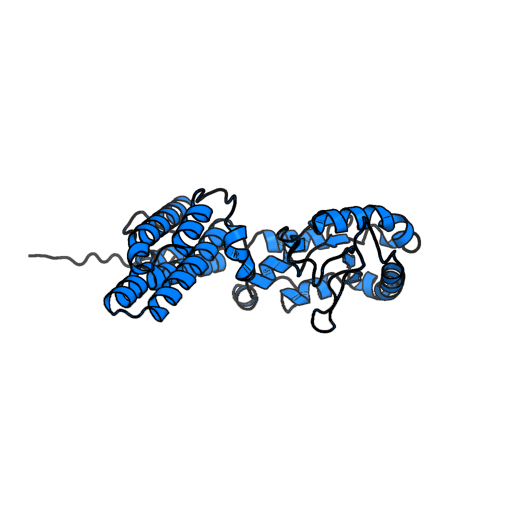 16.407 -17.301 -9.240 1.00 87.56 89 ALA A CA 1
ATOM 696 C C . ALA A 1 89 ? 15.083 -17.407 -8.494 1.00 87.56 89 ALA A C 1
ATOM 698 O O . ALA A 1 89 ? 14.792 -18.415 -7.842 1.00 87.56 89 ALA A O 1
ATOM 699 N N . ARG A 1 90 ? 14.256 -16.378 -8.683 1.00 87.12 90 ARG A N 1
ATOM 700 C CA . ARG A 1 90 ? 12.915 -16.337 -8.122 1.00 87.12 90 ARG A CA 1
ATOM 701 C C . ARG A 1 90 ? 12.128 -17.589 -8.485 1.00 87.12 90 ARG A C 1
ATOM 703 O O . ARG A 1 90 ? 11.947 -17.905 -9.663 1.00 87.12 90 ARG A O 1
ATOM 710 N N . GLN A 1 91 ? 11.623 -18.266 -7.461 1.00 75.56 91 GLN A N 1
ATOM 711 C CA . GLN A 1 91 ? 10.697 -19.374 -7.635 1.00 75.56 91 GLN A CA 1
ATOM 712 C C . GLN A 1 91 ? 9.286 -18.811 -7.784 1.00 75.56 91 GLN A C 1
ATOM 714 O O . GLN A 1 91 ? 8.647 -18.424 -6.807 1.00 75.56 91 GLN A O 1
ATOM 719 N N . GLY A 1 92 ? 8.826 -18.717 -9.029 1.00 67.44 92 GLY A N 1
ATOM 720 C CA . GLY A 1 92 ? 7.426 -18.438 -9.322 1.00 67.44 92 GLY A CA 1
ATOM 721 C C . GLY A 1 92 ? 6.584 -19.706 -9.195 1.00 67.44 92 GLY A C 1
ATOM 722 O O . GLY A 1 92 ? 7.066 -20.816 -9.419 1.00 67.44 92 GLY A O 1
ATOM 723 N N . ASN A 1 93 ? 5.298 -19.543 -8.900 1.00 68.06 93 ASN A N 1
ATOM 724 C CA . ASN A 1 93 ? 4.304 -20.587 -9.123 1.00 68.06 93 ASN A CA 1
ATOM 725 C C . ASN A 1 93 ? 3.321 -20.118 -10.211 1.00 68.06 93 ASN A C 1
ATOM 727 O O . ASN A 1 93 ? 3.072 -18.922 -10.356 1.00 68.06 93 ASN A O 1
ATOM 731 N N . ALA A 1 94 ? 2.750 -21.050 -10.982 1.00 68.62 94 ALA A N 1
ATOM 732 C CA . ALA A 1 94 ? 1.873 -20.713 -12.112 1.00 68.62 94 ALA A CA 1
ATOM 733 C C . ALA A 1 94 ? 0.624 -19.897 -11.709 1.00 68.62 94 ALA A C 1
ATOM 735 O O . ALA A 1 94 ? 0.012 -19.255 -12.557 1.00 68.62 94 ALA A O 1
ATOM 736 N N . ARG A 1 95 ? 0.250 -19.909 -10.421 1.00 69.75 95 ARG A N 1
ATOM 737 C CA . ARG A 1 95 ? -0.908 -19.183 -9.878 1.00 69.75 95 ARG A CA 1
ATOM 738 C C . ARG A 1 95 ? -0.574 -17.746 -9.460 1.00 69.75 95 ARG A C 1
ATOM 740 O O . ARG A 1 95 ? -1.476 -16.921 -9.412 1.00 69.75 95 ARG A O 1
ATOM 747 N N . SER A 1 96 ? 0.693 -17.440 -9.178 1.00 69.75 96 SER A N 1
ATOM 748 C CA . SER A 1 96 ? 1.164 -16.115 -8.747 1.00 69.75 96 SER A CA 1
ATOM 749 C C . SER A 1 96 ? 1.237 -15.106 -9.894 1.00 69.75 96 SER A C 1
ATOM 751 O O . SER A 1 96 ? 1.350 -13.909 -9.642 1.00 69.75 96 SER A O 1
ATOM 753 N N . GLY A 1 97 ? 1.172 -15.556 -11.148 1.00 79.12 97 GLY A N 1
ATOM 754 C CA . GLY A 1 97 ? 1.379 -14.688 -12.303 1.00 79.12 97 GLY A CA 1
ATOM 755 C C . GLY A 1 97 ? 2.796 -14.100 -12.350 1.00 79.12 97 GLY A C 1
ATOM 756 O O . GLY A 1 97 ? 3.719 -14.560 -11.675 1.00 79.12 97 GLY A O 1
ATOM 757 N N . LYS A 1 98 ? 2.983 -13.082 -13.192 1.00 88.06 98 LYS A N 1
ATOM 758 C CA . LYS A 1 98 ? 4.288 -12.457 -13.422 1.00 88.06 98 LYS A CA 1
ATOM 759 C C . LYS A 1 98 ? 4.575 -11.385 -12.365 1.00 88.06 98 LYS A C 1
ATOM 761 O O . LYS A 1 98 ? 3.836 -10.414 -12.270 1.00 88.06 98 LYS A O 1
ATOM 766 N N . ARG A 1 99 ? 5.660 -11.552 -11.596 1.00 90.50 99 ARG A N 1
ATOM 767 C CA . ARG A 1 99 ? 6.092 -10.609 -10.539 1.00 90.50 99 ARG A CA 1
ATOM 768 C C . ARG A 1 99 ? 7.131 -9.586 -10.992 1.00 90.50 99 ARG A C 1
ATOM 770 O O . ARG A 1 99 ? 7.107 -8.453 -10.538 1.00 90.50 99 ARG A O 1
ATOM 777 N N . VAL A 1 100 ? 8.043 -10.005 -11.867 1.00 94.81 100 VAL A N 1
ATOM 778 C CA . VAL A 1 100 ? 9.199 -9.228 -12.345 1.00 94.81 100 VAL A CA 1
ATOM 779 C C . VAL A 1 100 ? 9.352 -9.393 -13.860 1.00 94.81 100 VAL A C 1
ATOM 781 O O . VAL A 1 100 ? 8.686 -10.236 -14.467 1.00 94.81 100 VAL A O 1
ATOM 784 N N . GLY A 1 101 ? 10.230 -8.607 -14.476 1.00 96.38 101 GLY A N 1
ATOM 785 C CA . GLY A 1 101 ? 10.441 -8.573 -15.921 1.00 96.38 101 GLY A CA 1
ATOM 786 C C . GLY A 1 101 ? 9.755 -7.383 -16.583 1.00 96.38 101 GLY A C 1
ATOM 787 O O . GLY A 1 101 ? 9.580 -6.331 -15.982 1.00 96.38 101 GLY A O 1
ATOM 788 N N . VAL A 1 102 ? 9.389 -7.537 -17.849 1.00 98.50 102 VAL A N 1
ATOM 789 C CA . VAL A 1 102 ? 8.950 -6.438 -18.717 1.00 98.50 102 VAL A CA 1
ATOM 790 C C . VAL A 1 102 ? 7.430 -6.300 -18.731 1.00 98.50 102 VAL A C 1
ATOM 792 O O . VAL A 1 102 ? 6.714 -7.261 -19.026 1.00 98.50 102 VAL A O 1
ATOM 795 N N . PHE A 1 103 ? 6.925 -5.102 -18.473 1.00 98.44 103 PHE A N 1
ATOM 796 C CA . PHE A 1 103 ? 5.501 -4.788 -18.441 1.00 98.44 103 PHE A CA 1
ATOM 797 C C . PHE A 1 103 ? 5.202 -3.542 -19.272 1.00 98.44 103 PHE A C 1
ATOM 799 O O . PHE A 1 103 ? 6.014 -2.618 -19.345 1.00 98.44 103 PHE A O 1
ATOM 806 N N . SER A 1 104 ? 4.001 -3.488 -19.842 1.00 98.12 104 SER A N 1
ATOM 807 C CA . SER A 1 104 ? 3.407 -2.196 -20.169 1.00 98.12 104 SER A CA 1
ATOM 808 C C . SER A 1 104 ? 2.941 -1.532 -18.867 1.00 98.12 104 SER A C 1
ATOM 810 O O . SER A 1 104 ? 2.523 -2.216 -17.926 1.00 98.12 104 SER A O 1
ATOM 812 N N . ILE A 1 105 ? 3.026 -0.205 -18.797 1.00 98.06 105 ILE A N 1
ATOM 813 C CA . ILE A 1 105 ? 2.588 0.572 -17.634 1.00 98.06 105 ILE A CA 1
ATOM 814 C C . ILE A 1 105 ? 1.092 0.343 -17.369 1.00 98.06 105 ILE A C 1
ATOM 816 O O . ILE A 1 105 ? 0.714 0.081 -16.226 1.00 98.06 105 ILE A O 1
ATOM 820 N N . SER A 1 106 ? 0.247 0.384 -18.406 1.00 97.38 106 SER A N 1
ATOM 821 C CA . SER A 1 106 ? -1.202 0.204 -18.253 1.00 97.38 106 SER A CA 1
ATOM 822 C C . SER A 1 106 ? -1.542 -1.213 -17.785 1.00 97.38 106 SER A C 1
ATOM 824 O O . SER A 1 106 ? -2.303 -1.386 -16.832 1.00 97.38 106 SER A O 1
ATOM 826 N N . ALA A 1 107 ? -0.905 -2.233 -18.368 1.00 96.06 107 ALA A N 1
ATOM 827 C CA . ALA A 1 107 ? -1.095 -3.629 -17.986 1.00 96.06 107 ALA A CA 1
ATOM 828 C C . ALA A 1 107 ? -0.580 -3.935 -16.572 1.00 96.06 107 ALA A C 1
ATOM 830 O O . ALA A 1 107 ? -1.116 -4.816 -15.902 1.00 96.06 107 ALA A O 1
ATOM 831 N N . PHE A 1 108 ? 0.455 -3.232 -16.102 1.00 97.31 108 PHE A N 1
ATOM 832 C CA . PHE A 1 108 ? 0.937 -3.351 -14.728 1.00 97.31 108 PHE A CA 1
ATOM 833 C C . PHE A 1 108 ? -0.092 -2.806 -13.731 1.00 97.31 108 PHE A C 1
ATOM 835 O O . PHE A 1 108 ? -0.511 -3.532 -12.833 1.00 97.31 108 PHE A O 1
ATOM 842 N N . TYR A 1 109 ? -0.554 -1.565 -13.910 1.00 97.38 109 TYR A N 1
ATOM 843 C CA . TYR A 1 109 ? -1.516 -0.958 -12.985 1.00 97.38 109 TYR A CA 1
ATOM 844 C C . TYR A 1 109 ? -2.910 -1.590 -13.054 1.00 97.38 109 TYR A C 1
ATOM 846 O O . TYR A 1 109 ? -3.557 -1.724 -12.015 1.00 97.38 109 TYR A O 1
ATOM 854 N N . SER A 1 110 ? -3.331 -2.089 -14.221 1.00 96.25 110 SER A N 1
ATOM 855 C CA . SER A 1 110 ? -4.613 -2.796 -14.381 1.00 96.25 110 SER A CA 1
ATOM 856 C C . SER A 1 110 ? -4.749 -4.012 -13.463 1.00 96.25 110 SER A C 1
ATOM 858 O O . SER A 1 110 ? -5.856 -4.351 -13.056 1.00 96.25 110 SER A O 1
ATOM 860 N N . GLN A 1 111 ? -3.637 -4.654 -13.088 1.00 94.62 111 GLN A N 1
ATOM 861 C CA . GLN A 1 111 ? -3.645 -5.793 -12.160 1.00 94.62 111 GLN A CA 1
ATOM 862 C C . GLN A 1 111 ? -4.093 -5.405 -10.745 1.00 94.62 111 GLN A C 1
ATOM 864 O O . GLN A 1 111 ? -4.547 -6.266 -9.996 1.00 94.62 111 GLN A O 1
ATOM 869 N N . PHE A 1 112 ? -3.954 -4.129 -10.378 1.00 95.88 112 PHE A N 1
ATOM 870 C CA . PHE A 1 112 ? -4.293 -3.613 -9.052 1.00 95.88 112 PHE A CA 1
ATOM 871 C C . PHE A 1 112 ? -5.566 -2.774 -9.071 1.00 95.88 112 PHE A C 1
ATOM 873 O O . PHE A 1 112 ? -6.390 -2.898 -8.172 1.00 95.88 112 PHE A O 1
ATOM 880 N N . LEU A 1 113 ? -5.723 -1.930 -10.092 1.00 96.31 113 LEU A N 1
ATOM 881 C CA . LEU A 1 113 ? -6.843 -0.997 -10.201 1.00 96.31 113 LEU A CA 1
ATOM 882 C C . LEU A 1 113 ? -8.071 -1.626 -10.875 1.00 96.31 113 LEU A C 1
ATOM 884 O O . LEU A 1 113 ? -9.162 -1.078 -10.783 1.00 96.31 113 LEU A O 1
ATOM 888 N N . GLY A 1 114 ? -7.908 -2.753 -11.579 1.00 94.81 114 GLY A N 1
ATOM 889 C CA . GLY A 1 114 ? -8.965 -3.353 -12.402 1.00 94.81 114 GLY A CA 1
ATOM 890 C C . GLY A 1 114 ? -9.238 -2.609 -13.717 1.00 94.81 114 GLY A C 1
ATOM 891 O O . GLY A 1 114 ? -10.052 -3.072 -14.512 1.00 94.81 114 GLY A O 1
ATOM 892 N N . ALA A 1 115 ? -8.541 -1.496 -13.963 1.00 92.06 115 ALA A N 1
ATOM 893 C CA . ALA A 1 115 ? -8.620 -0.670 -15.163 1.00 92.06 115 ALA A CA 1
ATOM 894 C C . ALA A 1 115 ? -7.240 -0.059 -15.496 1.00 92.06 115 ALA A C 1
ATOM 896 O O . ALA A 1 115 ? -6.403 0.075 -14.595 1.00 92.06 115 ALA A O 1
ATOM 897 N N . PRO A 1 116 ? -6.977 0.298 -16.767 1.00 87.75 116 PRO A N 1
ATOM 898 C CA . PRO A 1 116 ? -5.714 0.919 -17.160 1.00 87.75 116 PRO A CA 1
ATOM 899 C C . PRO A 1 116 ? -5.602 2.388 -16.732 1.00 87.75 116 PRO A C 1
ATOM 901 O O . PRO A 1 116 ? -4.487 2.895 -16.588 1.00 87.75 116 PRO A O 1
ATOM 904 N N . GLU A 1 117 ? -6.725 3.071 -16.515 1.00 90.50 117 GLU A N 1
ATOM 905 C CA . GLU A 1 117 ? -6.773 4.452 -16.047 1.00 90.50 117 GLU A CA 1
ATOM 906 C C . GLU A 1 117 ? -6.769 4.567 -14.516 1.00 90.50 117 GLU A C 1
ATOM 908 O O . GLU A 1 117 ? -7.141 3.652 -13.780 1.00 90.50 117 GLU A O 1
ATOM 913 N N . LEU A 1 118 ? -6.362 5.741 -14.027 1.00 94.94 118 LEU A N 1
ATOM 914 C CA . LEU A 1 118 ? -6.493 6.090 -12.616 1.00 94.94 118 LEU A CA 1
ATOM 915 C C . LEU A 1 118 ? -7.968 6.309 -12.236 1.00 94.94 118 LEU A C 1
ATOM 917 O O . LEU A 1 118 ? -8.722 6.852 -13.046 1.00 94.94 118 LEU A O 1
ATOM 921 N N . PRO A 1 119 ? -8.376 5.958 -11.003 1.00 95.75 119 PRO A N 1
ATOM 922 C CA . PRO A 1 119 ? -9.722 6.243 -10.511 1.00 95.75 119 PRO A CA 1
ATOM 923 C C . PRO A 1 119 ? -9.977 7.756 -10.452 1.00 95.75 119 PRO A C 1
ATOM 925 O O . PRO A 1 119 ? -9.180 8.510 -9.888 1.00 95.75 119 PRO A O 1
ATOM 928 N N . ILE A 1 120 ? -11.105 8.199 -11.014 1.00 94.38 120 ILE A N 1
ATOM 929 C CA . ILE A 1 120 ? -11.468 9.625 -11.107 1.00 94.38 120 ILE A CA 1
ATOM 930 C C . ILE A 1 120 ? -12.675 9.990 -10.243 1.00 94.38 120 ILE A C 1
ATOM 932 O O . ILE A 1 120 ? -12.831 11.152 -9.872 1.00 94.38 120 ILE A O 1
ATOM 936 N N . SER A 1 121 ? -13.523 9.016 -9.908 1.00 95.75 121 SER A N 1
ATOM 937 C CA . SER A 1 121 ? -14.714 9.203 -9.083 1.00 95.75 121 SER A CA 1
ATOM 938 C C . SER A 1 121 ? -14.636 8.427 -7.770 1.00 95.75 121 SER A C 1
ATOM 940 O O . SER A 1 121 ? -13.946 7.414 -7.658 1.00 95.75 121 SER A O 1
ATOM 942 N N . ASP A 1 122 ? -15.415 8.862 -6.781 1.00 96.50 122 ASP A N 1
ATOM 943 C CA . ASP A 1 122 ? -15.582 8.161 -5.502 1.00 96.50 122 ASP A CA 1
ATOM 944 C C . ASP A 1 122 ? -16.014 6.696 -5.690 1.00 96.50 122 ASP A C 1
ATOM 946 O O . ASP A 1 122 ? -15.561 5.812 -4.963 1.00 96.50 122 ASP A O 1
ATOM 950 N N . SER A 1 123 ? -16.852 6.421 -6.695 1.00 95.88 123 SER A N 1
ATOM 951 C CA . SER A 1 123 ? -17.274 5.058 -7.032 1.00 95.88 123 SER A CA 1
ATOM 952 C C . SER A 1 123 ? -16.101 4.202 -7.510 1.00 95.88 123 SER A C 1
ATOM 954 O O . SER A 1 123 ? -15.988 3.055 -7.081 1.00 95.88 123 SER A O 1
ATOM 956 N N . ASP A 1 124 ? -15.219 4.745 -8.353 1.00 96.50 124 ASP A N 1
ATOM 957 C CA . ASP A 1 124 ? -14.045 4.014 -8.849 1.00 96.50 124 ASP A CA 1
ATOM 958 C C . ASP A 1 124 ? -13.133 3.633 -7.681 1.00 96.50 124 ASP A C 1
ATOM 960 O O . ASP A 1 124 ? -12.764 2.472 -7.521 1.00 96.50 124 ASP A O 1
ATOM 964 N N . TRP A 1 125 ? -12.847 4.593 -6.796 1.00 97.50 125 TRP A N 1
ATOM 965 C CA . TRP A 1 125 ? -12.031 4.363 -5.603 1.00 97.50 125 TRP A CA 1
ATOM 966 C C . TRP A 1 125 ? -12.608 3.288 -4.678 1.00 97.50 125 TRP A C 1
ATOM 968 O O . TRP A 1 125 ? -11.852 2.515 -4.091 1.00 97.50 125 TRP A O 1
ATOM 978 N N . LEU A 1 126 ? -13.934 3.226 -4.529 1.00 95.75 126 LEU A N 1
ATOM 979 C CA . LEU A 1 126 ? -14.595 2.256 -3.653 1.00 95.75 126 LEU A CA 1
ATOM 980 C C . LEU A 1 126 ? -14.619 0.831 -4.208 1.00 95.75 126 LEU A C 1
ATOM 982 O O . LEU A 1 126 ? -14.764 -0.109 -3.424 1.00 95.75 126 LEU A O 1
ATOM 986 N N . GLN A 1 127 ? -14.481 0.657 -5.523 1.00 96.06 127 GLN A N 1
ATOM 987 C CA . GLN A 1 127 ? -14.428 -0.668 -6.143 1.00 96.06 127 GLN A CA 1
ATOM 988 C C . GLN A 1 127 ? -13.058 -1.334 -6.002 1.00 96.06 127 GLN A C 1
ATOM 990 O O . GLN A 1 127 ? -12.973 -2.560 -6.076 1.00 96.06 127 GLN A O 1
ATOM 995 N N . ILE A 1 128 ? -11.999 -0.555 -5.770 1.00 97.62 128 ILE A N 1
ATOM 996 C CA . ILE A 1 128 ? -10.639 -1.078 -5.668 1.00 97.62 128 ILE A CA 1
ATOM 997 C C . ILE A 1 128 ? -10.375 -1.551 -4.226 1.00 97.62 128 ILE A C 1
ATOM 999 O O . ILE A 1 128 ? -10.477 -0.759 -3.282 1.00 97.62 128 ILE A O 1
ATOM 1003 N N . PRO A 1 129 ? -10.004 -2.829 -4.015 1.00 97.06 129 PRO A N 1
ATOM 1004 C CA . PRO A 1 129 ? -9.551 -3.303 -2.715 1.00 97.06 129 PRO A CA 1
ATOM 1005 C C . PRO A 1 129 ? -8.351 -2.496 -2.206 1.00 97.06 129 PRO A C 1
ATOM 1007 O O . PRO A 1 129 ? -7.377 -2.254 -2.919 1.00 97.06 129 PRO A O 1
ATOM 1010 N N . GLU A 1 130 ? -8.410 -2.080 -0.943 1.00 97.50 130 GLU A N 1
ATOM 1011 C CA . GLU A 1 130 ? -7.404 -1.189 -0.358 1.00 97.50 130 GLU A CA 1
ATOM 1012 C C . GLU A 1 130 ? -6.001 -1.816 -0.306 1.00 97.50 130 GLU A C 1
ATOM 1014 O O . GLU A 1 130 ? -5.000 -1.124 -0.480 1.00 97.50 130 GLU A O 1
ATOM 1019 N N . ASP A 1 131 ? -5.918 -3.135 -0.142 1.00 97.50 131 ASP A N 1
ATOM 1020 C CA . ASP A 1 131 ? -4.664 -3.881 -0.163 1.00 97.50 131 ASP A CA 1
ATOM 1021 C C . ASP A 1 131 ? -4.017 -3.909 -1.555 1.00 97.50 131 ASP A C 1
ATOM 1023 O O . ASP A 1 131 ? -2.785 -3.914 -1.658 1.00 97.50 131 ASP A O 1
ATOM 1027 N N . LEU A 1 132 ? -4.812 -3.849 -2.627 1.00 97.56 132 LEU A N 1
ATOM 1028 C CA . LEU A 1 132 ? -4.294 -3.675 -3.985 1.00 97.56 132 LEU A CA 1
ATOM 1029 C C . LEU A 1 132 ? -3.789 -2.248 -4.215 1.00 97.56 132 LEU A C 1
ATOM 1031 O O . LEU A 1 132 ? -2.733 -2.084 -4.824 1.00 97.56 132 LEU A O 1
ATOM 1035 N N . LEU A 1 133 ? -4.452 -1.226 -3.661 1.00 98.06 133 LEU A N 1
ATOM 1036 C CA . LEU A 1 133 ? -3.933 0.150 -3.685 1.00 98.06 133 LEU A CA 1
ATOM 1037 C C . LEU A 1 133 ? -2.606 0.264 -2.929 1.00 98.06 133 LEU A C 1
ATOM 1039 O O . LEU A 1 133 ? -1.655 0.843 -3.453 1.00 98.06 133 LEU A O 1
ATOM 1043 N N . ALA A 1 134 ? -2.500 -0.357 -1.748 1.00 98.06 134 ALA A N 1
ATOM 1044 C CA . ALA A 1 134 ? -1.244 -0.441 -1.001 1.00 98.06 134 ALA A CA 1
ATOM 1045 C C . ALA A 1 134 ? -0.139 -1.117 -1.828 1.00 98.06 134 ALA A C 1
ATOM 1047 O O . ALA A 1 134 ? 1.001 -0.657 -1.849 1.00 98.06 134 ALA A O 1
ATOM 1048 N N . THR A 1 135 ? -0.490 -2.179 -2.553 1.00 97.19 135 THR A N 1
ATOM 1049 C CA . THR A 1 135 ? 0.424 -2.917 -3.433 1.00 97.19 135 THR A CA 1
ATOM 1050 C C . THR A 1 135 ? 0.863 -2.088 -4.645 1.00 97.19 135 THR A C 1
ATOM 1052 O O . THR A 1 135 ? 2.030 -2.126 -5.021 1.00 97.19 135 THR A O 1
ATOM 1055 N N . ALA A 1 136 ? -0.026 -1.284 -5.233 1.00 97.25 136 ALA A N 1
ATOM 1056 C CA . ALA A 1 136 ? 0.283 -0.445 -6.394 1.00 97.25 136 ALA A CA 1
ATOM 1057 C C . ALA A 1 136 ? 1.304 0.671 -6.089 1.00 97.25 136 ALA A C 1
ATOM 1059 O O . ALA A 1 136 ? 1.957 1.192 -7.000 1.00 97.25 136 ALA A O 1
ATOM 1060 N N . VAL A 1 137 ? 1.445 1.045 -4.812 1.00 97.31 137 VAL A N 1
ATOM 1061 C CA . VAL A 1 137 ? 2.311 2.145 -4.360 1.00 97.31 137 VAL A CA 1
ATOM 1062 C C . VAL A 1 137 ? 3.443 1.721 -3.422 1.00 97.31 137 VAL A C 1
ATOM 1064 O O . VAL A 1 137 ? 4.167 2.588 -2.934 1.00 97.31 137 VAL A O 1
ATOM 1067 N N . ASN A 1 138 ? 3.635 0.422 -3.179 1.00 97.06 138 ASN A N 1
ATOM 1068 C CA . ASN A 1 138 ? 4.742 -0.099 -2.368 1.00 97.06 138 ASN A CA 1
ATOM 1069 C C . ASN A 1 138 ? 6.054 -0.177 -3.165 1.00 97.06 138 ASN A C 1
ATOM 1071 O O . ASN A 1 138 ? 6.105 0.225 -4.325 1.00 97.06 138 ASN A O 1
ATOM 1075 N N . GLY A 1 139 ? 7.128 -0.679 -2.570 1.00 97.00 139 GLY A N 1
ATOM 1076 C CA . GLY A 1 139 ? 8.382 -0.923 -3.273 1.00 97.00 139 GLY A CA 1
ATOM 1077 C C . GLY A 1 139 ? 9.081 0.359 -3.703 1.00 97.00 139 GLY A C 1
ATOM 1078 O O . GLY A 1 139 ? 8.886 1.426 -3.115 1.00 97.00 139 GLY A O 1
ATOM 1079 N N . GLU A 1 140 ? 9.892 0.261 -4.748 1.00 98.00 140 GLU A N 1
ATOM 1080 C CA . GLU A 1 140 ? 10.760 1.346 -5.175 1.00 98.00 140 GLU A CA 1
ATOM 1081 C C . GLU A 1 140 ? 10.943 1.414 -6.694 1.00 98.00 140 GLU A C 1
ATOM 1083 O O . GLU A 1 140 ? 11.055 0.401 -7.380 1.00 98.00 140 GLU A O 1
ATOM 1088 N N . VAL A 1 141 ? 11.017 2.643 -7.207 1.00 98.44 141 VAL A N 1
ATOM 1089 C CA . VAL A 1 141 ? 11.429 2.952 -8.579 1.00 98.44 141 VAL A CA 1
ATOM 1090 C C . VAL A 1 141 ? 12.905 3.344 -8.543 1.00 98.44 141 VAL A C 1
ATOM 1092 O O . VAL A 1 141 ? 13.268 4.308 -7.875 1.00 98.44 141 VAL A O 1
ATOM 1095 N N . PHE A 1 142 ? 13.757 2.591 -9.235 1.00 98.38 142 PHE A N 1
ATOM 1096 C CA . PHE A 1 142 ? 15.203 2.825 -9.278 1.00 98.38 142 PHE A CA 1
ATOM 1097 C C . PHE A 1 142 ? 15.577 3.887 -10.314 1.00 98.38 142 PHE A C 1
ATOM 1099 O O . PHE A 1 142 ? 16.494 4.674 -10.094 1.00 98.38 142 PHE A O 1
ATOM 1106 N N . GLU A 1 143 ? 14.881 3.892 -11.452 1.00 98.19 143 GLU A N 1
ATOM 1107 C CA . GLU A 1 143 ? 15.134 4.783 -12.583 1.00 98.19 143 GLU A CA 1
ATOM 1108 C C . GLU A 1 143 ? 13.825 4.993 -13.357 1.00 98.19 143 GLU A C 1
ATOM 1110 O O . GLU A 1 143 ? 13.101 4.036 -13.607 1.00 98.19 143 GLU A O 1
ATOM 1115 N N . ASP A 1 144 ? 13.494 6.227 -13.731 1.00 98.50 144 ASP A N 1
ATOM 1116 C CA . ASP A 1 144 ? 12.353 6.532 -14.610 1.00 98.50 144 ASP A CA 1
ATOM 1117 C C . ASP A 1 144 ? 12.628 7.836 -15.369 1.00 98.50 144 ASP A C 1
ATOM 1119 O O . ASP A 1 144 ? 12.178 8.906 -14.949 1.00 98.50 144 ASP A O 1
ATOM 1123 N N . PRO A 1 145 ? 13.406 7.787 -16.464 1.00 98.19 145 PRO A N 1
ATOM 1124 C CA . PRO A 1 145 ? 13.849 8.999 -17.149 1.00 98.19 145 PRO A CA 1
ATOM 1125 C C . PRO A 1 145 ? 12.694 9.772 -17.802 1.00 98.19 145 PRO A C 1
ATOM 1127 O O . PRO A 1 145 ? 12.771 10.990 -17.946 1.00 98.19 145 PRO A O 1
ATOM 1130 N N . SER A 1 146 ? 11.613 9.077 -18.166 1.00 97.62 146 SER A N 1
ATOM 1131 C CA . SER A 1 146 ? 10.403 9.685 -18.730 1.00 97.62 146 SER A CA 1
ATOM 1132 C C . SER A 1 146 ? 9.498 10.329 -17.675 1.00 97.62 146 SER A C 1
ATOM 1134 O O . SER A 1 146 ? 8.726 11.233 -17.986 1.00 97.62 146 SER A O 1
ATOM 1136 N N . GLY A 1 147 ? 9.559 9.835 -16.436 1.00 98.38 147 GLY A N 1
ATOM 1137 C CA . GLY A 1 147 ? 8.665 10.202 -15.342 1.00 98.38 147 GLY A CA 1
ATOM 1138 C C . GLY A 1 147 ? 7.258 9.601 -15.429 1.00 98.38 147 GLY A C 1
ATOM 1139 O O . GLY A 1 147 ? 6.444 9.874 -14.546 1.00 98.38 147 GLY A O 1
ATOM 1140 N N . ALA A 1 148 ? 6.935 8.807 -16.455 1.00 97.56 148 ALA A N 1
ATOM 1141 C CA . ALA A 1 148 ? 5.574 8.336 -16.702 1.00 97.56 148 ALA A CA 1
ATOM 1142 C C . ALA A 1 148 ? 5.065 7.372 -15.621 1.00 97.56 148 ALA A C 1
ATOM 1144 O O . ALA A 1 148 ? 3.962 7.548 -15.101 1.00 97.56 148 ALA A O 1
ATOM 1145 N N . PHE A 1 149 ? 5.877 6.382 -15.237 1.00 98.38 149 PHE A N 1
ATOM 1146 C CA . PHE A 1 149 ? 5.51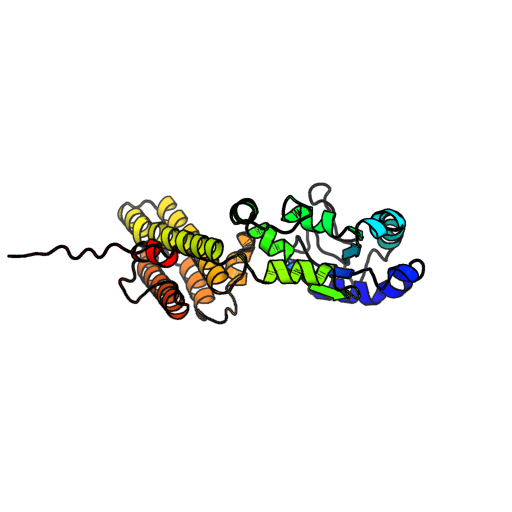3 5.441 -14.175 1.00 98.38 149 PHE A CA 1
ATOM 1147 C C . PHE A 1 149 ? 5.425 6.163 -12.824 1.00 98.38 149 PHE A C 1
ATOM 1149 O O . PHE A 1 149 ? 4.461 6.015 -12.070 1.00 98.38 149 PHE A O 1
ATOM 1156 N N . THR A 1 150 ? 6.409 7.019 -12.548 1.00 98.44 150 THR A N 1
ATOM 1157 C CA . THR A 1 150 ? 6.495 7.814 -11.321 1.00 98.44 150 THR A CA 1
ATOM 1158 C C . THR A 1 150 ? 5.313 8.770 -11.178 1.00 98.44 150 THR A C 1
ATOM 1160 O O . THR A 1 150 ? 4.830 8.969 -10.065 1.00 98.44 150 THR A O 1
ATOM 1163 N N . ALA A 1 151 ? 4.814 9.352 -12.271 1.00 98.06 151 ALA A N 1
ATOM 1164 C CA . ALA A 1 151 ? 3.661 10.248 -12.246 1.00 98.06 151 ALA A CA 1
ATOM 1165 C C . ALA A 1 151 ? 2.377 9.530 -11.804 1.00 98.06 151 ALA A C 1
ATOM 1167 O O . ALA A 1 151 ? 1.657 10.051 -10.951 1.00 98.06 151 ALA A O 1
ATOM 1168 N N . ILE A 1 152 ? 2.110 8.328 -12.327 1.00 97.69 152 ILE A N 1
ATOM 1169 C CA . ILE A 1 152 ? 0.957 7.507 -11.918 1.00 97.69 152 ILE A CA 1
ATOM 1170 C C . ILE A 1 152 ? 1.097 7.115 -10.447 1.00 97.69 152 ILE A C 1
ATOM 1172 O O . ILE A 1 152 ? 0.183 7.321 -9.647 1.00 97.69 152 ILE A O 1
ATOM 1176 N N . ARG A 1 153 ? 2.281 6.623 -10.063 1.00 97.88 153 ARG A N 1
ATOM 1177 C CA . ARG A 1 153 ? 2.587 6.255 -8.679 1.00 97.88 153 ARG A CA 1
ATOM 1178 C C . ARG A 1 153 ? 2.348 7.411 -7.709 1.00 97.88 153 ARG A C 1
ATOM 1180 O O . ARG A 1 153 ? 1.696 7.209 -6.691 1.00 97.88 153 ARG A O 1
ATOM 1187 N N . LYS A 1 154 ? 2.843 8.613 -8.021 1.00 97.75 154 LYS A N 1
ATOM 1188 C CA . LYS A 1 154 ? 2.672 9.807 -7.178 1.00 97.75 154 LYS A CA 1
ATOM 1189 C C . LYS A 1 154 ? 1.206 10.203 -7.019 1.00 97.75 154 LYS A C 1
ATOM 1191 O O . LYS A 1 154 ? 0.823 10.607 -5.928 1.00 97.75 154 LYS A O 1
ATOM 1196 N N . GLN A 1 155 ? 0.393 10.066 -8.066 1.00 97.31 155 GLN A N 1
ATOM 1197 C CA . GLN A 1 155 ? -1.045 10.334 -7.976 1.00 97.31 155 GLN A CA 1
ATOM 1198 C C . GLN A 1 155 ? -1.742 9.358 -7.025 1.00 97.31 155 GLN A C 1
ATOM 1200 O O . GLN A 1 155 ? -2.481 9.792 -6.151 1.00 97.31 155 GLN A O 1
ATOM 1205 N N . LEU A 1 156 ? -1.443 8.059 -7.110 1.00 97.81 156 LEU A N 1
ATOM 1206 C CA . LEU A 1 156 ? -1.979 7.077 -6.160 1.00 97.81 156 LEU A CA 1
ATOM 1207 C C . LEU A 1 156 ? -1.461 7.312 -4.729 1.00 97.81 156 LEU A C 1
ATOM 1209 O O . LEU A 1 156 ? -2.212 7.152 -3.768 1.00 97.81 156 LEU A O 1
ATOM 1213 N N . GLN A 1 157 ? -0.193 7.713 -4.578 1.00 97.44 157 GLN A N 1
ATOM 1214 C CA . GLN A 1 157 ? 0.430 8.051 -3.290 1.00 97.44 157 GLN A CA 1
ATOM 1215 C C . GLN A 1 157 ? -0.111 9.339 -2.660 1.00 97.44 157 GLN A C 1
ATOM 1217 O O . GLN A 1 157 ? 0.042 9.513 -1.454 1.00 97.44 157 GLN A O 1
ATOM 1222 N N . ALA A 1 158 ? -0.771 10.212 -3.430 1.00 97.06 158 ALA A N 1
ATOM 1223 C CA . ALA A 1 158 ? -1.513 11.353 -2.887 1.00 97.06 158 ALA A CA 1
ATOM 1224 C C . ALA A 1 158 ? -2.730 10.927 -2.041 1.00 97.06 158 ALA A C 1
ATOM 1226 O O . ALA A 1 158 ? -3.354 11.771 -1.402 1.00 97.06 158 ALA A O 1
ATOM 1227 N N . TYR 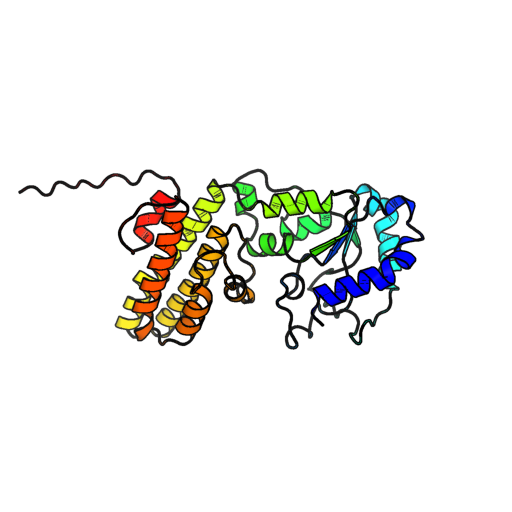A 1 159 ? -2.988 9.615 -1.980 1.00 97.62 159 TYR A N 1
ATOM 1228 C CA . TYR A 1 159 ? -4.022 8.958 -1.199 1.00 97.62 159 TYR A CA 1
ATOM 1229 C C . TYR A 1 159 ? -5.436 9.195 -1.746 1.00 97.62 159 TYR A C 1
ATOM 1231 O O . TYR A 1 159 ? -5.628 9.769 -2.817 1.00 97.62 159 TYR A O 1
ATOM 1239 N N . TYR A 1 160 ? -6.435 8.681 -1.031 1.00 97.69 160 TYR A N 1
ATOM 1240 C CA . TYR A 1 160 ? -7.838 8.850 -1.381 1.00 97.69 160 TYR A CA 1
ATOM 1241 C C . TYR A 1 160 ? -8.250 10.331 -1.454 1.00 97.69 160 TYR A C 1
ATOM 1243 O O . TYR A 1 160 ? -7.778 11.135 -0.641 1.00 97.69 160 TYR A O 1
ATOM 1251 N N . PRO A 1 161 ? -9.233 10.677 -2.312 1.00 97.12 161 PRO A N 1
ATOM 1252 C CA . PRO A 1 161 ? -10.003 11.905 -2.155 1.00 97.12 161 PRO A CA 1
ATOM 1253 C C . PRO A 1 161 ? -10.554 12.035 -0.729 1.00 97.12 161 PRO A C 1
ATOM 1255 O O . PRO A 1 161 ? -10.872 11.039 -0.074 1.00 97.12 161 PRO A O 1
ATOM 1258 N N . GLU A 1 162 ? -10.704 13.270 -0.247 1.00 96.44 162 GLU A N 1
ATOM 1259 C CA . GLU A 1 162 ? -11.089 13.547 1.145 1.00 96.44 162 GLU A CA 1
ATOM 1260 C C . GLU A 1 162 ? -12.436 12.909 1.538 1.00 96.44 162 GLU A C 1
ATOM 1262 O O . GLU A 1 162 ? -12.577 12.419 2.659 1.00 96.44 162 GLU A O 1
ATOM 1267 N N . SER A 1 163 ? -13.408 12.839 0.621 1.00 96.62 163 SER A N 1
ATOM 1268 C CA . SER A 1 163 ? -14.694 12.150 0.830 1.00 96.62 163 SER A CA 1
ATOM 1269 C C . SER A 1 163 ? -14.503 10.666 1.159 1.00 96.62 163 SER A C 1
ATOM 1271 O O . SER A 1 163 ? -15.050 10.159 2.143 1.00 96.62 163 SER A O 1
ATOM 1273 N N . ILE A 1 164 ? -13.666 9.973 0.385 1.00 98.06 164 ILE A N 1
ATOM 1274 C CA . ILE A 1 164 ? -13.349 8.561 0.595 1.00 98.06 164 ILE A CA 1
ATOM 1275 C C . ILE A 1 164 ? -12.498 8.372 1.851 1.00 98.06 164 ILE A C 1
ATOM 1277 O O . ILE A 1 164 ? -12.778 7.466 2.638 1.00 98.06 164 ILE A O 1
ATOM 1281 N N . LYS A 1 165 ? -11.517 9.247 2.106 1.00 98.19 165 LYS A N 1
ATOM 1282 C CA . LYS A 1 165 ? -10.724 9.213 3.344 1.00 98.19 165 LYS A CA 1
ATOM 1283 C C . LYS A 1 165 ? -11.625 9.309 4.579 1.00 98.19 165 LYS A C 1
ATOM 1285 O O . LYS A 1 165 ? -11.516 8.475 5.478 1.00 98.19 165 LYS A O 1
ATOM 1290 N N . ARG A 1 166 ? -12.566 10.259 4.604 1.00 98.44 166 ARG A N 1
ATOM 1291 C CA . ARG A 1 166 ? -13.557 10.407 5.686 1.00 98.44 166 ARG A CA 1
ATOM 1292 C C . ARG A 1 166 ? -14.415 9.167 5.857 1.00 98.44 166 ARG A C 1
ATOM 1294 O O . ARG A 1 166 ? -14.594 8.705 6.981 1.00 98.44 166 ARG A O 1
ATOM 1301 N N . LEU A 1 167 ? -14.885 8.580 4.759 1.00 98.19 167 LEU A N 1
ATOM 1302 C CA . LEU A 1 167 ? -15.647 7.336 4.799 1.00 98.19 167 LEU A CA 1
ATOM 1303 C C . LEU A 1 167 ? -14.832 6.174 5.396 1.00 98.19 167 LEU A C 1
ATOM 1305 O O . LEU A 1 167 ? -15.357 5.420 6.221 1.00 98.19 167 LEU A O 1
ATOM 1309 N N . LYS A 1 168 ? -13.549 6.036 5.036 1.00 98.44 168 LYS A N 1
ATOM 1310 C CA . LYS A 1 168 ? -12.644 5.015 5.597 1.00 98.44 168 LYS A CA 1
ATOM 1311 C C . LYS A 1 168 ? -12.413 5.230 7.095 1.00 98.44 168 LYS A C 1
ATOM 1313 O O . LYS A 1 168 ? -12.550 4.278 7.865 1.00 98.44 168 LYS A O 1
ATOM 1318 N N . LEU A 1 169 ? -12.141 6.469 7.514 1.00 98.69 169 LEU A N 1
ATOM 1319 C CA . LEU A 1 169 ? -11.970 6.843 8.923 1.00 98.69 169 LEU A CA 1
ATOM 1320 C C . LEU A 1 169 ? -13.236 6.557 9.741 1.00 98.69 169 LEU A C 1
ATOM 1322 O O . LEU A 1 169 ? -13.165 5.874 10.761 1.00 98.69 169 LEU A O 1
ATOM 1326 N N . ALA A 1 170 ? -14.397 7.013 9.268 1.00 98.62 170 ALA A N 1
ATOM 1327 C CA . ALA A 1 170 ? -15.684 6.814 9.929 1.00 98.62 170 ALA A CA 1
ATOM 1328 C C . ALA A 1 170 ? -16.034 5.324 10.052 1.00 98.62 170 ALA A C 1
ATOM 1330 O O . ALA A 1 170 ? -16.425 4.854 11.121 1.00 98.62 170 ALA A O 1
ATOM 1331 N N . THR A 1 171 ? -15.819 4.555 8.980 1.00 98.44 171 THR A N 1
ATOM 1332 C CA . THR A 1 171 ? -16.033 3.103 8.983 1.00 98.44 171 THR A CA 1
ATOM 1333 C C . THR A 1 171 ? -15.133 2.418 10.006 1.00 98.44 171 THR A C 1
ATOM 1335 O O . THR A 1 171 ? -15.602 1.573 10.770 1.00 98.44 171 THR A O 1
ATOM 1338 N N . ALA A 1 172 ? -13.845 2.764 10.048 1.00 98.62 172 ALA A N 1
ATOM 1339 C CA . ALA A 1 172 ? -12.916 2.167 10.997 1.00 98.62 172 ALA A CA 1
ATOM 1340 C C . ALA A 1 172 ? -13.259 2.548 12.449 1.00 98.62 172 ALA A C 1
ATOM 1342 O O . ALA A 1 172 ? -13.297 1.659 13.299 1.00 98.62 172 ALA A O 1
ATOM 1343 N N . ALA A 1 173 ? -13.618 3.809 12.716 1.00 98.75 173 ALA A N 1
ATOM 1344 C CA . ALA A 1 173 ? -14.044 4.280 14.036 1.00 98.75 173 ALA A CA 1
ATOM 1345 C C . ALA A 1 173 ? -15.303 3.546 14.530 1.00 98.75 173 ALA A C 1
ATOM 1347 O O . ALA A 1 173 ? -15.314 3.008 15.639 1.00 98.75 173 ALA A O 1
ATOM 1348 N N . ALA A 1 174 ? -16.326 3.422 13.676 1.00 98.69 174 ALA A N 1
ATOM 1349 C CA . ALA A 1 174 ? -17.544 2.672 13.984 1.00 98.69 174 ALA A CA 1
ATOM 1350 C C . ALA A 1 174 ? -17.241 1.197 14.298 1.00 98.69 174 ALA A C 1
ATOM 1352 O O . ALA A 1 174 ? -17.784 0.614 15.238 1.00 98.69 174 ALA A O 1
ATOM 1353 N N . LYS A 1 175 ? -16.341 0.568 13.529 1.00 98.69 175 LYS A N 1
ATOM 1354 C CA . LYS A 1 175 ? -15.948 -0.826 13.763 1.00 98.69 175 LYS A CA 1
ATOM 1355 C C . LYS A 1 175 ? -15.120 -0.983 15.036 1.00 98.69 175 LYS A C 1
ATOM 1357 O O . LYS A 1 175 ? -15.330 -1.964 15.745 1.00 98.69 175 LYS A O 1
ATOM 1362 N N . MET A 1 176 ? -14.237 -0.044 15.363 1.00 98.69 176 MET A N 1
ATOM 1363 C CA . MET A 1 176 ? -13.514 -0.050 16.636 1.00 98.69 176 MET A CA 1
ATOM 1364 C C . MET A 1 176 ? -14.477 0.041 17.822 1.00 98.69 176 MET A C 1
ATOM 1366 O O . MET A 1 176 ? -14.423 -0.821 18.699 1.00 98.69 176 MET A O 1
ATOM 1370 N N . ALA A 1 177 ? -15.408 1.000 17.811 1.00 98.56 177 ALA A N 1
ATOM 1371 C CA . ALA A 1 177 ? -16.418 1.145 18.862 1.00 98.56 177 ALA A CA 1
ATOM 1372 C C . ALA A 1 177 ? -17.262 -0.127 19.012 1.00 98.56 177 ALA A C 1
ATOM 1374 O O . ALA A 1 177 ? -17.347 -0.724 20.089 1.00 98.56 177 ALA A O 1
ATOM 1375 N N . GLN A 1 178 ? -17.817 -0.610 17.898 1.00 98.38 178 GLN A N 1
ATOM 1376 C CA . GLN A 1 178 ? -18.667 -1.792 17.889 1.00 98.38 178 GLN A CA 1
ATOM 1377 C C . GLN A 1 178 ? -17.919 -3.036 18.390 1.00 98.38 178 GLN A C 1
ATOM 1379 O O . GLN A 1 178 ? -18.493 -3.845 19.118 1.00 98.38 178 GLN A O 1
ATOM 1384 N N . ARG A 1 179 ? -16.666 -3.262 17.975 1.00 98.00 179 ARG A N 1
ATOM 1385 C CA . ARG A 1 179 ? -15.923 -4.491 18.308 1.00 98.00 179 ARG A CA 1
ATOM 1386 C C . ARG A 1 179 ? -15.275 -4.420 19.687 1.00 98.00 179 ARG A C 1
ATOM 1388 O O . ARG A 1 179 ? -15.486 -5.338 20.473 1.00 98.00 179 ARG A O 1
ATOM 1395 N N . GLY A 1 180 ? -14.548 -3.347 19.979 1.00 97.75 180 GLY A N 1
ATOM 1396 C CA . GLY A 1 180 ? -13.812 -3.173 21.228 1.00 97.75 180 GLY A CA 1
ATOM 1397 C C . GLY A 1 180 ? -14.688 -2.670 22.371 1.00 97.75 180 GLY A C 1
ATOM 1398 O O . GLY A 1 180 ? -14.876 -3.381 23.352 1.00 97.75 180 GLY A O 1
ATOM 1399 N N . GLN A 1 181 ? -15.249 -1.467 22.236 1.00 97.44 181 GLN A N 1
ATOM 1400 C CA . GLN A 1 181 ? -15.939 -0.777 23.338 1.00 97.44 181 GLN A CA 1
ATOM 1401 C C . GLN A 1 181 ? -17.302 -1.412 23.679 1.00 97.44 181 GLN A C 1
ATOM 1403 O O . GLN A 1 181 ? -17.728 -1.396 24.830 1.00 97.44 181 GLN A O 1
ATOM 1408 N N . TYR A 1 182 ? -17.983 -2.020 22.697 1.00 96.62 182 TYR A N 1
ATOM 1409 C CA . TYR A 1 182 ? -19.333 -2.569 22.882 1.00 96.62 182 TYR A CA 1
ATOM 1410 C C . TYR A 1 182 ? -19.400 -4.104 22.957 1.00 96.62 182 TYR A C 1
ATOM 1412 O O . TYR A 1 182 ? -19.899 -4.665 23.934 1.00 96.62 182 TYR A O 1
ATOM 1420 N N . ASN A 1 183 ? -18.946 -4.816 21.917 1.00 97.69 183 ASN A N 1
ATOM 1421 C CA . ASN A 1 183 ? -19.166 -6.265 21.819 1.00 97.69 183 ASN A CA 1
ATOM 1422 C C . ASN A 1 183 ? -18.246 -7.084 22.727 1.00 97.69 183 ASN A C 1
ATOM 1424 O O . ASN A 1 183 ? -18.706 -8.064 23.316 1.00 97.69 183 ASN A O 1
ATOM 1428 N N . LEU A 1 184 ? -16.970 -6.709 22.844 1.00 97.25 184 LEU A N 1
ATOM 1429 C CA . LEU A 1 184 ? -16.006 -7.441 23.662 1.00 97.25 184 LEU A CA 1
ATOM 1430 C C . LEU A 1 184 ? -16.437 -7.579 25.135 1.00 97.25 184 LEU A C 1
ATOM 1432 O O . LEU A 1 184 ? -16.527 -8.723 25.590 1.00 97.25 184 LEU A O 1
ATOM 1436 N N . PRO A 1 185 ? -16.755 -6.499 25.885 1.00 96.94 185 PRO A N 1
ATOM 1437 C CA . PRO A 1 185 ? -17.126 -6.632 27.297 1.00 96.94 185 PRO A CA 1
ATOM 1438 C C . PRO A 1 185 ? -18.378 -7.498 27.494 1.00 96.94 185 PRO A C 1
ATOM 1440 O O . PRO A 1 185 ? -18.458 -8.279 28.440 1.00 96.94 185 PRO A O 1
ATOM 1443 N N . ARG A 1 186 ? -19.332 -7.451 26.557 1.00 97.69 186 ARG A N 1
ATOM 1444 C CA . ARG A 1 186 ? -20.538 -8.296 26.591 1.00 97.69 186 ARG A CA 1
ATOM 1445 C C . ARG A 1 186 ? -20.234 -9.766 26.344 1.00 97.69 186 ARG A C 1
ATOM 1447 O O . ARG A 1 186 ? -20.823 -10.627 26.991 1.00 97.69 186 ARG A O 1
ATOM 1454 N N . ALA A 1 187 ? -19.338 -10.058 25.404 1.00 97.69 187 ALA A N 1
ATOM 1455 C CA . ALA A 1 187 ? -18.893 -11.421 25.150 1.00 97.69 187 ALA A CA 1
ATOM 1456 C C . ALA A 1 187 ? -18.171 -11.994 26.379 1.00 97.69 187 ALA A C 1
ATOM 1458 O O . ALA A 1 187 ? -18.473 -13.110 26.798 1.00 97.69 187 ALA A O 1
ATOM 1459 N N . VAL A 1 188 ? -17.301 -11.202 27.015 1.00 97.12 188 VAL A N 1
ATOM 1460 C CA . VAL A 1 188 ? -16.632 -11.565 28.275 1.00 97.12 188 VAL A CA 1
ATOM 1461 C C . VAL A 1 188 ? -17.649 -11.847 29.382 1.00 97.12 188 VAL A C 1
ATOM 1463 O O . VAL A 1 188 ? -17.583 -12.905 30.001 1.00 97.12 188 VAL A O 1
ATOM 1466 N N . GLN A 1 189 ? -18.624 -10.958 29.594 1.00 97.38 189 GLN A N 1
ATOM 1467 C CA . GLN A 1 189 ? -19.650 -11.117 30.632 1.00 97.38 189 GLN A CA 1
ATOM 1468 C C . GLN A 1 189 ? -20.494 -12.389 30.450 1.00 97.38 189 GLN A C 1
ATOM 1470 O O . GLN A 1 189 ? -20.936 -12.987 31.427 1.00 97.38 189 GLN A O 1
ATOM 1475 N N . ARG A 1 190 ? -20.711 -12.813 29.201 1.00 97.25 190 ARG A N 1
ATOM 1476 C CA . ARG A 1 190 ? -21.455 -14.036 28.858 1.00 97.25 190 ARG A CA 1
ATOM 1477 C C . ARG A 1 190 ? -20.601 -15.306 28.892 1.00 97.25 190 ARG A C 1
ATOM 1479 O O . ARG A 1 190 ? -21.137 -16.387 28.688 1.00 97.25 190 ARG A O 1
ATOM 1486 N N . GLY A 1 191 ? -19.289 -15.195 29.106 1.00 96.56 191 GLY A N 1
ATOM 1487 C CA . GLY A 1 191 ? -18.367 -16.329 28.994 1.00 96.56 191 GLY A CA 1
ATOM 1488 C C . GLY A 1 191 ? -18.136 -16.806 27.552 1.00 96.56 191 GLY A C 1
ATOM 1489 O O . GLY A 1 191 ? -17.603 -17.893 27.338 1.00 96.56 191 GLY A O 1
ATOM 1490 N N . GLU A 1 192 ? -18.490 -15.997 26.550 1.00 97.50 192 GLU A N 1
ATOM 1491 C CA . GLU A 1 192 ? -18.410 -16.319 25.120 1.00 97.50 192 GLU A CA 1
ATOM 1492 C C . GLU A 1 192 ? -16.989 -16.098 24.577 1.00 97.50 192 GLU A C 1
ATOM 1494 O O . GLU A 1 192 ? -16.687 -15.113 23.897 1.00 97.50 192 GLU A O 1
ATOM 1499 N N . ARG A 1 193 ? -16.079 -17.023 24.901 1.00 95.56 193 ARG A N 1
ATOM 1500 C CA . ARG A 1 193 ? -14.627 -16.879 24.663 1.00 95.56 193 ARG A CA 1
ATOM 1501 C C . ARG A 1 193 ? -14.252 -16.692 23.192 1.00 95.56 193 ARG A C 1
ATOM 1503 O O . ARG A 1 193 ? -13.403 -15.857 22.888 1.00 95.56 193 ARG A O 1
ATOM 1510 N N . VAL A 1 194 ? -14.878 -17.443 22.283 1.00 96.88 194 VAL A N 1
ATOM 1511 C CA . VAL A 1 194 ? -14.612 -17.342 20.833 1.00 96.88 194 VAL A CA 1
ATOM 1512 C C . VAL A 1 194 ? -15.048 -15.976 20.310 1.00 96.88 194 VAL A C 1
ATOM 1514 O O . VAL A 1 194 ? -14.298 -15.310 19.601 1.00 96.88 194 VAL A O 1
ATOM 1517 N N . THR A 1 195 ? -16.234 -15.521 20.712 1.00 97.44 195 THR A N 1
ATOM 1518 C CA . THR A 1 195 ? -16.758 -14.205 20.331 1.00 97.44 195 THR A CA 1
ATOM 1519 C C . THR A 1 195 ? -15.877 -13.082 20.870 1.00 97.44 195 THR A C 1
ATOM 1521 O O . THR A 1 195 ? -15.605 -12.123 20.149 1.00 97.44 195 THR A O 1
ATOM 1524 N N . ALA A 1 196 ? -15.386 -13.215 22.104 1.00 97.38 196 ALA A N 1
ATOM 1525 C CA . ALA A 1 196 ? -14.478 -12.248 22.703 1.00 97.38 196 ALA A CA 1
ATOM 1526 C C . ALA A 1 196 ? -13.145 -12.169 21.933 1.00 97.38 196 ALA A C 1
ATOM 1528 O O . ALA A 1 196 ? -12.722 -11.079 21.553 1.00 97.38 196 ALA A O 1
ATOM 1529 N N . LEU A 1 197 ? -12.542 -13.315 21.594 1.00 96.12 197 LEU A N 1
ATOM 1530 C CA . LEU A 1 197 ? -11.327 -13.369 20.773 1.00 96.12 197 LEU A CA 1
ATOM 1531 C C . LEU A 1 197 ? -11.535 -12.714 19.397 1.00 96.12 197 LEU A C 1
ATOM 1533 O O . LEU A 1 197 ? -10.730 -11.889 18.971 1.00 96.12 197 LEU A O 1
ATOM 1537 N N . LEU A 1 198 ? -12.639 -13.038 18.715 1.00 97.25 198 LEU A N 1
ATOM 1538 C CA . LEU A 1 198 ? -12.973 -12.452 17.414 1.00 97.25 198 LEU A CA 1
ATOM 1539 C C . LEU A 1 198 ? -13.182 -10.936 17.500 1.00 97.25 198 LEU A C 1
ATOM 1541 O O . LEU A 1 198 ? -12.769 -10.205 16.601 1.00 97.25 198 LEU A O 1
ATOM 1545 N N . ALA A 1 199 ? -13.832 -10.452 18.559 1.00 98.19 199 ALA A N 1
ATOM 1546 C CA . ALA A 1 199 ? -14.046 -9.027 18.777 1.00 98.19 199 ALA A CA 1
ATOM 1547 C C . ALA A 1 199 ? -12.719 -8.286 19.010 1.00 98.19 199 ALA A C 1
ATOM 1549 O O . ALA A 1 199 ? -12.491 -7.256 18.379 1.00 98.19 199 ALA A O 1
ATOM 1550 N N . GLN A 1 200 ? -11.827 -8.841 19.834 1.00 97.81 200 GLN A N 1
ATOM 1551 C CA . GLN A 1 200 ? -10.499 -8.283 20.103 1.00 97.81 200 GLN A CA 1
ATOM 1552 C C . GLN A 1 200 ? -9.620 -8.262 18.843 1.00 97.81 200 GLN A C 1
ATOM 1554 O O . GLN A 1 200 ? -9.048 -7.224 18.517 1.00 97.81 200 GLN A O 1
ATOM 1559 N N . ALA A 1 201 ? -9.583 -9.354 18.072 1.00 97.12 201 ALA A N 1
ATOM 1560 C CA . ALA A 1 201 ? -8.839 -9.415 16.812 1.00 97.12 201 ALA A CA 1
ATOM 1561 C C . ALA A 1 201 ? -9.352 -8.389 15.785 1.00 97.12 201 ALA A C 1
ATOM 1563 O O . ALA A 1 201 ? -8.566 -7.660 15.183 1.00 97.12 201 ALA A O 1
ATOM 1564 N N . LYS A 1 202 ? -10.679 -8.268 15.630 1.00 98.00 202 LYS A N 1
ATOM 1565 C CA . LYS A 1 202 ? -11.279 -7.270 14.729 1.00 98.00 202 LYS A CA 1
ATOM 1566 C C . LYS A 1 202 ? -11.059 -5.839 15.208 1.00 98.00 202 LYS A C 1
ATOM 1568 O O . LYS A 1 202 ? -10.925 -4.947 14.376 1.00 98.00 202 LYS A O 1
ATOM 1573 N N . PHE A 1 203 ? -11.030 -5.601 16.519 1.00 98.62 203 PHE A N 1
ATOM 1574 C CA . PHE A 1 203 ? -10.649 -4.299 17.057 1.00 98.62 203 PHE A CA 1
ATOM 1575 C C . PHE A 1 203 ? -9.219 -3.944 16.637 1.00 98.62 203 PHE A C 1
ATOM 1577 O O . PHE A 1 203 ? -9.035 -2.905 16.017 1.00 98.62 203 PHE A O 1
ATOM 1584 N N . ILE A 1 204 ? -8.243 -4.831 16.872 1.00 98.50 204 ILE A N 1
ATOM 1585 C CA . ILE A 1 204 ? -6.839 -4.636 16.463 1.00 98.50 204 ILE A CA 1
ATOM 1586 C C . ILE A 1 204 ? -6.743 -4.330 14.962 1.00 98.50 204 ILE A C 1
ATOM 1588 O O . ILE A 1 204 ? -6.111 -3.353 14.568 1.00 98.50 204 ILE A O 1
ATOM 1592 N N . GLU A 1 205 ? -7.423 -5.119 14.127 1.00 98.50 205 GLU A N 1
ATOM 1593 C CA . GLU A 1 205 ? -7.439 -4.937 12.673 1.00 98.50 205 GLU A CA 1
ATOM 1594 C C . GLU A 1 205 ? -7.944 -3.540 12.265 1.00 98.50 205 GLU A C 1
ATOM 1596 O O . GLU A 1 205 ? -7.317 -2.859 11.450 1.00 98.50 205 GLU A O 1
ATOM 1601 N N . HIS A 1 206 ? -9.060 -3.081 12.841 1.00 98.62 206 HIS A N 1
ATOM 1602 C CA . HIS A 1 206 ? -9.618 -1.762 12.533 1.00 98.62 206 HIS A CA 1
ATOM 1603 C C . HIS A 1 206 ? -8.817 -0.608 13.142 1.00 98.62 206 HIS A C 1
ATOM 1605 O O . HIS A 1 206 ? -8.755 0.456 12.526 1.00 98.62 206 HIS A O 1
ATOM 1611 N N . THR A 1 207 ? -8.142 -0.829 14.269 1.00 98.75 207 THR A N 1
ATOM 1612 C CA . THR A 1 207 ? -7.192 0.129 14.838 1.00 98.75 207 THR A CA 1
ATOM 1613 C C . THR A 1 207 ? -5.996 0.348 13.908 1.00 98.75 207 THR A C 1
ATOM 1615 O O . THR A 1 207 ? -5.619 1.491 13.658 1.00 98.75 207 THR A O 1
ATOM 1618 N N . CYS A 1 208 ? -5.429 -0.715 13.325 1.00 98.69 208 CYS A N 1
ATOM 1619 C CA . CYS A 1 208 ? -4.380 -0.560 12.313 1.00 98.69 208 CYS A CA 1
ATOM 1620 C C . CYS A 1 208 ? -4.893 0.237 11.107 1.00 98.69 208 CYS A C 1
ATOM 1622 O O . CYS A 1 208 ? -4.238 1.175 10.662 1.00 98.69 208 CYS A O 1
ATOM 1624 N N . ARG A 1 209 ? -6.090 -0.093 10.602 1.00 98.62 209 ARG A N 1
ATOM 1625 C CA . ARG A 1 209 ? -6.674 0.605 9.446 1.00 98.62 209 ARG A CA 1
ATOM 1626 C C . ARG A 1 209 ? -6.901 2.092 9.697 1.00 98.62 209 ARG A C 1
ATOM 1628 O O . ARG A 1 209 ? -6.538 2.892 8.842 1.00 98.62 209 ARG A O 1
ATOM 1635 N N . ILE A 1 210 ? -7.478 2.477 10.840 1.00 98.75 210 ILE A N 1
ATOM 1636 C CA . ILE A 1 210 ? -7.702 3.902 11.118 1.00 98.75 210 ILE A CA 1
ATOM 1637 C C . ILE A 1 210 ? -6.378 4.649 11.272 1.00 98.75 210 ILE A C 1
ATOM 1639 O O . ILE A 1 210 ? -6.255 5.761 10.771 1.00 98.75 210 ILE A O 1
ATOM 1643 N N . ALA A 1 211 ? -5.374 4.029 11.899 1.00 98.62 211 ALA A N 1
ATOM 1644 C CA . ALA A 1 211 ? -4.061 4.635 12.059 1.00 98.62 211 ALA A CA 1
ATOM 1645 C C . ALA A 1 211 ? -3.391 4.874 10.701 1.00 98.62 211 ALA A C 1
ATOM 1647 O O . ALA A 1 211 ? -2.897 5.969 10.459 1.00 98.62 211 ALA A O 1
ATOM 1648 N N . LEU A 1 212 ? -3.436 3.904 9.784 1.00 98.44 212 LEU A N 1
ATOM 1649 C CA . LEU A 1 212 ? -2.905 4.079 8.428 1.00 98.44 212 LEU A CA 1
ATOM 1650 C C . LEU A 1 212 ? -3.680 5.148 7.645 1.00 98.44 212 LEU A C 1
ATOM 1652 O O . LEU A 1 212 ? -3.067 6.022 7.034 1.00 98.44 212 LEU A O 1
ATOM 1656 N N . ALA A 1 213 ? -5.011 5.162 7.746 1.00 98.50 213 ALA A N 1
ATOM 1657 C CA . ALA A 1 213 ? -5.837 6.167 7.083 1.00 98.50 213 ALA A CA 1
ATOM 1658 C C . ALA A 1 213 ? -5.584 7.595 7.595 1.00 98.50 213 ALA A C 1
ATOM 1660 O O . ALA A 1 213 ? -5.515 8.529 6.796 1.00 98.50 213 ALA A O 1
ATOM 1661 N N . LEU A 1 214 ? -5.371 7.775 8.903 1.00 98.56 214 LEU A N 1
ATOM 1662 C CA . LEU A 1 214 ? -4.965 9.057 9.499 1.00 98.56 214 LEU A CA 1
ATOM 1663 C C . LEU A 1 214 ? -3.627 9.559 8.938 1.00 98.56 214 LEU A C 1
ATOM 1665 O O . LEU A 1 214 ? -3.419 10.764 8.829 1.00 98.56 214 LEU A O 1
ATOM 1669 N N . HIS A 1 215 ? -2.749 8.650 8.519 1.00 97.94 215 HIS A N 1
ATOM 1670 C CA . HIS A 1 215 ? -1.435 8.966 7.960 1.00 97.94 215 HIS A CA 1
ATOM 1671 C C . HIS A 1 215 ? -1.389 8.969 6.427 1.00 97.94 215 HIS A C 1
ATOM 1673 O O . HIS A 1 215 ? -0.307 9.066 5.853 1.00 97.94 215 HIS A O 1
ATOM 1679 N N . GLY A 1 216 ? -2.540 8.867 5.754 1.00 97.62 216 GLY A N 1
ATOM 1680 C CA . GLY A 1 216 ? -2.594 8.857 4.291 1.00 97.62 216 GLY A CA 1
ATOM 1681 C C . GLY A 1 216 ? -1.959 7.612 3.668 1.00 97.62 216 GLY A C 1
ATOM 1682 O O . GLY A 1 216 ? -1.363 7.691 2.597 1.00 97.62 216 GLY A O 1
ATOM 1683 N N . GLN A 1 217 ? -2.039 6.469 4.353 1.00 97.38 217 GLN A N 1
ATOM 1684 C CA . GLN A 1 217 ? -1.480 5.199 3.899 1.00 97.38 217 GLN A CA 1
ATOM 1685 C C . GLN A 1 217 ? -2.590 4.176 3.662 1.00 97.38 217 GLN A C 1
ATOM 1687 O O . GLN A 1 217 ? -3.525 4.049 4.455 1.00 97.38 217 GLN A O 1
ATOM 1692 N N . TYR A 1 218 ? -2.497 3.435 2.557 1.00 98.31 218 TYR A N 1
ATOM 1693 C CA . TYR A 1 218 ? -3.426 2.342 2.277 1.00 98.31 218 TYR A CA 1
ATOM 1694 C C . TYR A 1 218 ? -3.107 1.151 3.176 1.00 98.31 218 TYR A C 1
ATOM 1696 O O . TYR A 1 218 ? -1.945 0.774 3.336 1.00 98.31 218 TYR A O 1
ATOM 1704 N N . ALA A 1 219 ? -4.143 0.539 3.738 1.00 97.56 219 ALA A N 1
ATOM 1705 C CA . ALA A 1 219 ? -4.010 -0.673 4.527 1.00 97.56 219 ALA A CA 1
ATOM 1706 C C . ALA A 1 219 ? -3.624 -1.879 3.641 1.00 97.56 219 ALA A C 1
ATOM 1708 O O . ALA A 1 219 ? -4.426 -2.280 2.796 1.00 97.56 219 ALA A O 1
ATOM 1709 N N . PRO A 1 220 ? -2.439 -2.498 3.819 1.00 96.69 220 PRO A N 1
ATOM 1710 C CA . PRO A 1 220 ? -2.082 -3.701 3.074 1.00 96.69 220 PRO A CA 1
ATOM 1711 C C . PRO A 1 220 ? -2.843 -4.932 3.588 1.00 96.69 220 PRO A C 1
ATOM 1713 O O . PRO A 1 220 ? -3.639 -4.870 4.528 1.00 96.69 220 PRO A O 1
ATOM 1716 N N . PHE A 1 221 ? -2.559 -6.090 2.990 1.00 94.62 221 PHE A N 1
ATOM 1717 C CA . PHE A 1 221 ? -3.116 -7.364 3.434 1.00 94.62 221 PHE A CA 1
ATOM 1718 C C . PHE A 1 221 ? -2.858 -7.619 4.931 1.00 94.62 221 PHE A C 1
ATOM 1720 O O . PHE A 1 221 ? -1.810 -7.246 5.464 1.00 94.62 221 PHE A O 1
ATOM 1727 N N . TYR A 1 222 ? -3.799 -8.292 5.608 1.00 93.56 222 TYR A N 1
ATOM 1728 C CA . TYR A 1 222 ? -3.883 -8.301 7.078 1.00 93.56 222 TYR A CA 1
ATOM 1729 C C . TYR A 1 222 ? -2.584 -8.708 7.791 1.00 93.56 222 TYR A C 1
ATOM 1731 O O . TYR A 1 222 ? -2.267 -8.167 8.849 1.00 93.56 222 TYR A O 1
ATOM 1739 N N . LYS A 1 223 ? -1.809 -9.623 7.192 1.00 93.00 223 LYS A N 1
ATOM 1740 C CA . LYS A 1 223 ? -0.549 -10.135 7.752 1.00 93.00 223 LYS A CA 1
ATOM 1741 C C . LYS A 1 223 ? 0.543 -9.068 7.918 1.00 93.00 223 LYS A C 1
ATOM 1743 O O . LYS A 1 223 ? 1.501 -9.301 8.641 1.00 93.00 223 LYS A O 1
ATOM 1748 N N . TRP A 1 224 ? 0.401 -7.916 7.262 1.00 94.88 224 TRP A N 1
ATOM 1749 C CA . TRP A 1 224 ? 1.348 -6.801 7.320 1.00 94.88 224 TRP A CA 1
ATOM 1750 C C . TRP A 1 224 ? 0.808 -5.574 8.068 1.00 94.88 224 TRP A C 1
ATOM 1752 O O . TRP A 1 224 ? 1.567 -4.646 8.337 1.00 94.88 224 TRP A O 1
ATOM 1762 N N . LEU A 1 225 ? -0.478 -5.561 8.442 1.00 94.94 225 LEU A N 1
ATOM 1763 C CA . LEU A 1 225 ? -1.142 -4.375 8.999 1.00 94.94 225 LEU A CA 1
ATOM 1764 C C . LEU A 1 225 ? -0.452 -3.817 10.242 1.00 94.94 225 LEU A C 1
ATOM 1766 O O . LEU A 1 225 ? -0.180 -2.623 10.301 1.00 94.94 225 LEU A O 1
ATOM 1770 N N . HIS A 1 226 ? -0.178 -4.668 11.233 1.00 96.50 226 HIS A N 1
ATOM 1771 C CA . HIS A 1 226 ? 0.464 -4.239 12.481 1.00 96.50 226 HIS A CA 1
ATOM 1772 C C . HIS A 1 226 ? 1.899 -3.762 12.248 1.00 96.50 226 HIS A C 1
ATOM 1774 O O . HIS A 1 226 ? 2.323 -2.771 12.832 1.00 96.50 226 HIS A O 1
ATOM 1780 N N . GLN A 1 227 ? 2.626 -4.388 11.322 1.00 95.31 227 GLN A N 1
ATOM 1781 C CA . GLN A 1 227 ? 3.974 -3.946 10.978 1.00 95.31 227 GLN A CA 1
ATOM 1782 C C . GLN A 1 227 ? 3.973 -2.533 10.372 1.00 95.31 227 GLN A C 1
ATOM 1784 O O . GLN A 1 227 ? 4.840 -1.731 10.714 1.00 95.31 227 GLN A O 1
ATOM 1789 N N . CYS A 1 228 ? 2.972 -2.184 9.556 1.00 95.44 228 CYS A N 1
ATOM 1790 C CA . CYS A 1 228 ? 2.816 -0.833 9.004 1.00 95.44 228 CYS A CA 1
ATOM 1791 C C . CYS A 1 228 ? 2.496 0.241 10.052 1.00 95.44 228 CYS A C 1
ATOM 1793 O O . CYS A 1 228 ? 2.700 1.419 9.776 1.00 95.44 228 CYS A O 1
ATOM 1795 N N . THR A 1 229 ? 2.033 -0.116 11.257 1.00 96.38 229 THR A N 1
ATOM 1796 C CA . THR A 1 229 ? 1.841 0.882 12.324 1.00 96.38 229 THR A CA 1
ATOM 1797 C C . THR A 1 229 ? 3.144 1.240 13.042 1.00 96.38 229 THR A C 1
ATOM 1799 O O . THR A 1 229 ? 3.139 2.052 13.968 1.00 96.38 229 THR A O 1
ATOM 1802 N N . ARG A 1 230 ? 4.270 0.617 12.674 1.00 94.94 230 ARG A N 1
ATOM 1803 C CA . ARG A 1 230 ? 5.582 0.925 13.243 1.00 94.94 230 ARG A CA 1
ATOM 1804 C C . ARG A 1 230 ? 6.110 2.236 12.659 1.00 94.94 230 ARG A C 1
ATOM 1806 O O . ARG A 1 230 ? 6.217 2.379 11.448 1.00 94.94 230 ARG A O 1
ATOM 1813 N N . GLY A 1 231 ? 6.508 3.165 13.529 1.00 87.62 231 GLY A N 1
ATOM 1814 C CA . GLY A 1 231 ? 7.128 4.426 13.105 1.00 87.62 231 GLY A CA 1
ATOM 1815 C C . GLY A 1 231 ? 6.156 5.431 12.483 1.00 87.62 231 GLY A C 1
ATOM 1816 O O . GLY A 1 231 ? 6.596 6.312 11.747 1.00 87.62 231 GLY A O 1
ATOM 1817 N N . LEU A 1 232 ? 4.854 5.309 12.766 1.00 94.88 232 LEU A N 1
ATOM 1818 C CA . LEU A 1 232 ? 3.883 6.333 12.390 1.00 94.88 232 LEU A CA 1
ATOM 1819 C C . LEU A 1 232 ? 4.252 7.693 13.030 1.00 94.88 232 LEU A C 1
ATOM 1821 O O . LEU A 1 232 ? 4.640 7.720 14.202 1.00 94.88 232 LEU A O 1
ATOM 1825 N N . PRO A 1 233 ? 4.146 8.811 12.281 1.00 94.88 233 PRO A N 1
ATOM 1826 C CA . PRO A 1 233 ? 4.420 10.159 12.786 1.00 94.88 233 PRO A CA 1
ATOM 1827 C C . PRO A 1 233 ? 3.634 10.550 14.045 1.00 94.88 233 PRO A C 1
ATOM 1829 O O . PRO A 1 233 ? 4.168 11.247 14.907 1.00 94.88 233 PRO A O 1
ATOM 1832 N N . SER A 1 234 ? 2.384 10.101 14.160 1.00 95.88 234 SER A N 1
ATOM 1833 C CA . SER A 1 234 ? 1.561 10.211 15.363 1.00 95.88 234 SER A CA 1
ATOM 1834 C C . SER A 1 234 ? 1.171 8.821 15.879 1.00 95.88 234 SER A C 1
ATOM 1836 O O . SER A 1 234 ? 1.447 7.800 15.249 1.00 95.88 234 SER A O 1
ATOM 1838 N N . LEU A 1 235 ? 0.564 8.761 17.070 1.00 97.25 235 LEU A N 1
ATOM 1839 C CA . LEU A 1 235 ? 0.252 7.505 17.772 1.00 97.25 235 LEU A CA 1
ATOM 1840 C C . LEU A 1 235 ? 1.509 6.641 18.081 1.00 97.25 235 LEU A C 1
ATOM 1842 O O . LEU A 1 235 ? 1.509 5.434 17.827 1.00 97.25 235 LEU A O 1
ATOM 1846 N N . PRO A 1 236 ? 2.581 7.206 18.680 1.00 94.38 236 PRO A N 1
ATOM 1847 C CA . PRO A 1 236 ? 3.904 6.564 18.762 1.00 94.38 236 PRO A CA 1
ATOM 1848 C C . PRO A 1 236 ? 3.929 5.243 19.547 1.00 94.38 236 PRO A C 1
ATOM 1850 O O . PRO A 1 236 ? 4.770 4.384 19.299 1.00 94.38 236 PRO A O 1
ATOM 1853 N N . ASN A 1 237 ? 2.994 5.058 20.482 1.00 96.12 237 ASN A N 1
ATOM 1854 C CA . ASN A 1 237 ? 2.900 3.851 21.303 1.00 96.12 237 ASN A CA 1
ATOM 1855 C C . ASN A 1 237 ? 1.948 2.798 20.721 1.00 96.12 237 ASN A C 1
ATOM 1857 O O . ASN A 1 237 ? 1.814 1.724 21.305 1.00 96.12 237 ASN A O 1
ATOM 1861 N N . LEU A 1 238 ? 1.277 3.082 19.599 1.00 98.06 238 LEU A N 1
ATOM 1862 C CA . LEU A 1 238 ? 0.218 2.225 19.073 1.00 98.06 238 LEU A CA 1
ATOM 1863 C C . LEU A 1 238 ? 0.717 0.822 18.745 1.00 98.06 238 LEU A C 1
ATOM 1865 O O . LEU A 1 238 ? 0.081 -0.154 19.135 1.00 98.06 238 LEU A O 1
ATOM 1869 N N . TYR A 1 239 ? 1.872 0.724 18.080 1.00 98.00 239 TYR A N 1
ATOM 1870 C CA . TYR A 1 239 ? 2.487 -0.558 17.743 1.00 98.00 239 TYR A CA 1
ATOM 1871 C C . TYR A 1 239 ? 2.626 -1.446 18.990 1.00 98.00 239 TYR A C 1
ATOM 1873 O O . TYR A 1 239 ? 2.146 -2.579 19.006 1.00 98.00 239 TYR A O 1
ATOM 1881 N N . THR A 1 240 ? 3.216 -0.908 20.059 1.00 97.44 240 THR A N 1
ATOM 1882 C CA . THR A 1 240 ? 3.450 -1.634 21.315 1.00 97.44 240 THR A CA 1
ATOM 1883 C C . THR A 1 240 ? 2.151 -1.918 22.066 1.00 97.44 240 THR A C 1
ATOM 1885 O O . THR A 1 240 ? 1.980 -3.014 22.591 1.00 97.44 240 THR A O 1
ATOM 1888 N N . LYS A 1 241 ? 1.198 -0.975 22.097 1.00 97.94 241 LYS A N 1
ATOM 1889 C CA . LYS A 1 241 ? -0.118 -1.193 22.721 1.00 97.94 241 LYS A CA 1
ATOM 1890 C C . LYS A 1 241 ? -0.868 -2.346 22.052 1.00 97.94 241 LYS A C 1
ATOM 1892 O O . LYS A 1 241 ? -1.431 -3.182 22.748 1.00 97.94 241 LYS A O 1
ATOM 1897 N N . LEU A 1 242 ? -0.846 -2.427 20.720 1.00 98.06 242 LEU A N 1
ATOM 1898 C CA . LEU A 1 242 ? -1.468 -3.530 19.982 1.00 98.06 242 LEU A CA 1
ATOM 1899 C C . LEU A 1 242 ? -0.760 -4.870 20.218 1.00 98.06 242 LEU A C 1
ATOM 1901 O O . LEU A 1 242 ? -1.438 -5.889 20.338 1.00 98.06 242 LEU A O 1
ATOM 1905 N N . ASP A 1 243 ? 0.570 -4.869 20.341 1.00 97.00 243 ASP A N 1
ATOM 1906 C CA . ASP A 1 243 ? 1.344 -6.071 20.673 1.00 97.00 243 ASP A CA 1
ATOM 1907 C C . ASP A 1 243 ? 0.973 -6.613 22.063 1.00 97.00 243 ASP A C 1
ATOM 1909 O O . ASP A 1 243 ? 0.606 -7.781 22.200 1.00 97.00 243 ASP A O 1
ATOM 1913 N N . ILE A 1 244 ? 0.934 -5.745 23.080 1.00 97.50 244 ILE A N 1
ATOM 1914 C CA . ILE A 1 244 ? 0.504 -6.126 24.434 1.00 97.50 244 ILE A CA 1
ATOM 1915 C C . ILE A 1 244 ? -0.961 -6.584 24.427 1.00 97.50 244 ILE A C 1
ATOM 1917 O O . ILE A 1 244 ? -1.295 -7.607 25.030 1.00 97.50 244 ILE A O 1
ATOM 1921 N N . LEU A 1 245 ? -1.838 -5.872 23.709 1.00 97.44 245 LEU A N 1
ATOM 1922 C CA . LEU A 1 245 ? -3.246 -6.242 23.583 1.00 97.44 245 LEU A CA 1
ATOM 1923 C C . LEU A 1 245 ? -3.406 -7.632 22.965 1.00 97.44 245 LEU A C 1
ATOM 1925 O O . LEU A 1 245 ? -4.305 -8.358 23.372 1.00 97.44 245 LEU A O 1
ATOM 1929 N N . SER A 1 246 ? -2.558 -8.025 22.011 1.00 95.38 246 SER A N 1
ATOM 1930 C CA . SER A 1 246 ? -2.637 -9.341 21.361 1.00 95.38 246 SER A CA 1
ATOM 1931 C C . SER A 1 246 ? -2.389 -10.511 22.323 1.00 95.38 246 SER A C 1
ATOM 1933 O O . SER A 1 246 ? -2.901 -11.609 22.108 1.00 95.38 246 SER A O 1
ATOM 1935 N N . GLN A 1 247 ? -1.650 -10.263 23.406 1.00 94.44 247 GLN A N 1
ATOM 1936 C CA . GLN A 1 247 ? -1.302 -11.252 24.428 1.00 94.44 247 GLN A CA 1
ATOM 1937 C C . GLN A 1 247 ? -2.257 -11.203 25.631 1.00 94.44 247 GLN A C 1
ATOM 1939 O O . GLN A 1 247 ? -2.332 -12.152 26.415 1.00 94.44 247 GLN A O 1
ATOM 1944 N N . ALA A 1 248 ? -2.997 -10.103 25.791 1.00 93.75 248 ALA A N 1
ATOM 1945 C CA . ALA A 1 248 ? -3.916 -9.914 26.900 1.00 93.75 248 ALA A CA 1
ATOM 1946 C C . ALA A 1 248 ? -5.146 -10.835 26.779 1.00 93.75 248 ALA A C 1
ATOM 1948 O O . ALA A 1 248 ? -5.768 -10.908 25.711 1.00 93.75 248 ALA A O 1
ATOM 1949 N N . PRO A 1 249 ? -5.579 -11.490 27.875 1.00 93.62 249 PRO A N 1
ATOM 1950 C CA . PRO A 1 249 ? -6.854 -12.188 27.876 1.00 93.62 249 PRO A CA 1
ATOM 1951 C C . PRO A 1 249 ? -7.982 -11.179 27.649 1.00 93.62 249 PRO A C 1
ATOM 1953 O O . PRO A 1 249 ? -7.972 -10.090 28.222 1.00 93.62 249 PRO A O 1
ATOM 1956 N N . ALA A 1 250 ? -9.002 -11.571 26.886 1.00 91.25 250 ALA A N 1
ATOM 1957 C CA . ALA A 1 250 ? -10.133 -10.702 26.555 1.00 91.25 250 ALA A CA 1
ATOM 1958 C C . ALA A 1 250 ? -10.781 -10.023 27.778 1.00 91.25 250 ALA A C 1
ATOM 1960 O O . ALA A 1 250 ? -11.203 -8.873 27.696 1.00 91.25 250 ALA A O 1
ATOM 1961 N N . ALA A 1 251 ? -10.815 -10.701 28.931 1.00 90.12 251 ALA A N 1
ATOM 1962 C CA . ALA A 1 251 ? -11.357 -10.152 30.175 1.00 90.12 251 ALA A CA 1
ATOM 1963 C C . ALA A 1 251 ? -10.550 -8.969 30.750 1.00 90.12 251 ALA A C 1
ATOM 1965 O O . ALA A 1 251 ? -11.110 -8.152 31.471 1.00 90.12 251 ALA A O 1
ATOM 1966 N N . GLY A 1 252 ? -9.256 -8.866 30.431 1.00 91.19 252 GLY A N 1
ATOM 1967 C CA . GLY A 1 252 ? -8.374 -7.770 30.848 1.00 91.19 252 GLY A CA 1
ATOM 1968 C C . GLY A 1 252 ? -8.126 -6.719 29.761 1.00 91.19 252 GLY A C 1
ATOM 1969 O O . GLY A 1 252 ? -7.430 -5.739 30.006 1.00 91.19 252 GLY A O 1
ATOM 1970 N N . ALA A 1 253 ? -8.681 -6.903 28.562 1.00 94.38 253 ALA A N 1
ATOM 1971 C CA . ALA A 1 253 ? -8.391 -6.067 27.399 1.00 94.38 253 ALA A CA 1
ATOM 1972 C C . ALA A 1 253 ? -9.091 -4.693 27.420 1.00 94.38 253 ALA A C 1
ATOM 1974 O O . ALA A 1 253 ? -8.661 -3.779 26.720 1.00 94.38 253 ALA A O 1
ATOM 1975 N N . GLN A 1 254 ? -10.158 -4.526 28.212 1.00 93.94 254 GLN A N 1
ATOM 1976 C CA . GLN A 1 254 ? -11.038 -3.352 28.134 1.00 93.94 254 GLN A CA 1
ATOM 1977 C C . GLN A 1 254 ? -10.312 -2.026 28.401 1.00 93.94 254 GLN A C 1
ATOM 1979 O O . GLN A 1 254 ? -10.456 -1.094 27.619 1.00 93.94 254 GLN A O 1
ATOM 1984 N N . ALA A 1 255 ? -9.497 -1.942 29.457 1.00 95.62 255 ALA A N 1
ATOM 1985 C CA . ALA A 1 255 ? -8.780 -0.707 29.785 1.00 95.62 255 ALA A CA 1
ATOM 1986 C C . ALA A 1 255 ? -7.818 -0.279 28.662 1.00 95.62 255 ALA A C 1
ATOM 1988 O O . ALA A 1 255 ? -7.741 0.897 28.322 1.00 95.62 255 ALA A O 1
ATOM 1989 N N . MET A 1 256 ? -7.131 -1.245 28.047 1.00 97.62 256 MET A N 1
ATOM 1990 C CA . MET A 1 256 ? -6.222 -0.993 26.930 1.00 97.62 256 MET A CA 1
ATOM 1991 C C . MET A 1 256 ? -6.968 -0.583 25.656 1.00 97.62 256 MET A C 1
ATOM 1993 O O . MET A 1 256 ? -6.488 0.261 24.909 1.00 97.62 256 MET A O 1
ATOM 1997 N N . ILE A 1 257 ? -8.151 -1.149 25.417 1.00 98.00 257 ILE A N 1
ATOM 1998 C CA . ILE A 1 257 ? -9.020 -0.747 24.307 1.00 98.00 257 ILE A CA 1
ATOM 1999 C C . ILE A 1 257 ? -9.473 0.702 24.465 1.00 98.00 257 ILE A C 1
ATOM 2001 O O . ILE A 1 257 ? -9.363 1.460 23.507 1.00 98.00 257 ILE A O 1
ATOM 2005 N N . GLU A 1 258 ? -9.937 1.101 25.651 1.00 97.75 258 GLU A N 1
ATOM 2006 C CA . GLU A 1 258 ? -10.354 2.487 25.900 1.00 97.75 258 GLU A CA 1
ATOM 2007 C C . GLU A 1 258 ? -9.186 3.470 25.756 1.00 97.75 258 GLU A C 1
ATOM 2009 O O . GLU A 1 258 ? -9.334 4.529 25.150 1.00 97.75 258 GLU A O 1
ATOM 2014 N N . ASP A 1 259 ? -8.003 3.098 26.242 1.00 97.94 259 ASP A N 1
ATOM 2015 C CA . ASP A 1 259 ? -6.781 3.889 26.097 1.00 97.94 259 ASP A CA 1
ATOM 2016 C C . ASP A 1 259 ? -6.365 4.055 24.618 1.00 97.94 259 ASP A C 1
ATOM 2018 O O . ASP A 1 259 ? -6.082 5.166 24.166 1.00 97.94 259 ASP A O 1
ATOM 2022 N N . ILE A 1 260 ? -6.426 2.986 23.815 1.00 98.50 260 ILE A N 1
ATOM 2023 C CA . ILE A 1 260 ? -6.205 3.049 22.359 1.00 98.50 260 ILE A CA 1
ATOM 2024 C C . ILE A 1 260 ? -7.271 3.915 21.668 1.00 98.50 260 ILE A C 1
ATOM 2026 O O . ILE A 1 260 ? -6.935 4.729 20.806 1.00 98.50 260 ILE A O 1
ATOM 2030 N N . CYS A 1 261 ? -8.549 3.773 22.029 1.00 98.62 261 CYS A N 1
ATOM 2031 C CA . CYS A 1 261 ? -9.625 4.605 21.485 1.00 98.62 261 CYS A CA 1
ATOM 2032 C C . CYS A 1 261 ? -9.402 6.087 21.802 1.00 98.62 261 CYS A C 1
ATOM 2034 O O . CYS A 1 261 ? -9.601 6.934 20.932 1.00 98.62 261 CYS A O 1
ATOM 2036 N N . ALA A 1 262 ? -8.941 6.406 23.013 1.00 98.06 262 ALA A N 1
ATOM 2037 C CA . ALA A 1 262 ? -8.621 7.769 23.411 1.00 98.06 262 ALA A CA 1
ATOM 2038 C C . ALA A 1 262 ? -7.432 8.341 22.619 1.00 98.06 262 ALA A C 1
ATOM 2040 O O . ALA A 1 262 ? -7.477 9.509 22.234 1.00 98.06 262 ALA A O 1
ATOM 2041 N N . ASP A 1 263 ? -6.387 7.549 22.353 1.00 98.25 263 ASP A N 1
ATOM 2042 C CA . ASP A 1 263 ? -5.275 7.955 21.481 1.00 98.25 263 ASP A CA 1
ATOM 2043 C C . ASP A 1 263 ? -5.773 8.304 20.071 1.00 98.25 263 ASP A C 1
ATOM 2045 O O . ASP A 1 263 ? -5.486 9.386 19.557 1.00 98.25 263 ASP A O 1
ATOM 2049 N N . VAL A 1 264 ? -6.561 7.408 19.470 1.00 98.56 264 VAL A N 1
ATOM 2050 C CA . VAL A 1 264 ? -7.121 7.586 18.123 1.00 98.56 264 VAL A CA 1
ATOM 2051 C C . VAL A 1 264 ? -8.063 8.788 18.064 1.00 98.56 264 VAL A C 1
ATOM 2053 O O . VAL A 1 264 ? -8.002 9.563 17.111 1.00 98.56 264 VAL A O 1
ATOM 2056 N N . LEU A 1 265 ? -8.899 8.993 19.084 1.00 98.69 265 LEU A N 1
ATOM 2057 C CA . LEU A 1 265 ? -9.779 10.157 19.163 1.00 98.69 265 LEU A CA 1
ATOM 2058 C C . LEU A 1 265 ? -8.984 11.465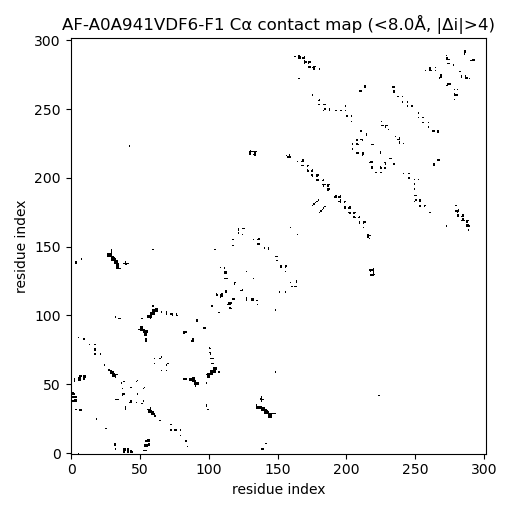 19.214 1.00 98.69 265 LEU A C 1
ATOM 2060 O O . LEU A 1 265 ? -9.325 12.413 18.508 1.00 98.69 265 LEU A O 1
ATOM 2064 N N . ARG A 1 266 ? -7.910 11.526 20.012 1.00 98.31 266 ARG A N 1
ATOM 2065 C CA . ARG A 1 266 ? -7.053 12.720 20.064 1.00 98.31 266 ARG A CA 1
ATOM 2066 C C . ARG A 1 266 ? -6.445 13.033 18.703 1.00 98.31 266 ARG A C 1
ATOM 2068 O O . ARG A 1 266 ? -6.421 14.199 18.326 1.00 98.31 266 ARG A O 1
ATOM 2075 N N . GLU A 1 267 ? -6.032 12.015 17.955 1.00 98.56 267 GLU A N 1
ATOM 2076 C CA . GLU A 1 267 ? -5.503 12.207 16.605 1.00 98.56 267 GLU A CA 1
ATOM 2077 C C . GLU A 1 267 ? -6.580 12.663 15.608 1.00 98.56 267 GLU A C 1
ATOM 2079 O O . GLU A 1 267 ? -6.359 13.602 14.845 1.00 98.56 267 GLU A O 1
ATOM 2084 N N . LEU A 1 268 ? -7.781 12.076 15.655 1.00 98.56 268 LEU A N 1
ATOM 2085 C CA . LEU A 1 268 ? -8.924 12.525 14.848 1.00 98.56 268 LEU A CA 1
ATOM 2086 C C . LEU A 1 268 ? -9.278 13.996 15.124 1.00 98.56 268 LEU A C 1
ATOM 2088 O O . LEU A 1 268 ? -9.598 14.734 14.193 1.00 98.56 268 LEU A O 1
ATOM 2092 N N . ILE A 1 269 ? -9.219 14.429 16.388 1.00 98.38 269 ILE A N 1
ATOM 2093 C CA . ILE A 1 269 ? -9.435 15.830 16.779 1.00 98.38 269 ILE A CA 1
ATOM 2094 C C . ILE A 1 269 ? -8.298 16.712 16.258 1.00 98.38 269 ILE A C 1
ATOM 2096 O O . ILE A 1 269 ? -8.565 17.758 15.670 1.00 98.38 269 ILE A O 1
ATOM 2100 N N . ALA A 1 270 ? -7.042 16.294 16.443 1.00 98.31 270 ALA A N 1
ATOM 2101 C CA . ALA A 1 270 ? -5.867 17.051 16.014 1.00 98.31 270 ALA A CA 1
ATOM 2102 C C . ALA A 1 270 ? -5.852 17.292 14.497 1.00 98.31 270 ALA A C 1
ATOM 2104 O O . ALA A 1 270 ? -5.486 18.377 14.051 1.00 98.31 270 ALA A O 1
ATOM 2105 N N . GLN A 1 271 ? -6.313 16.315 13.712 1.00 98.06 271 GLN A N 1
ATOM 2106 C CA . GLN A 1 271 ? -6.448 16.434 12.259 1.00 98.06 271 GLN A CA 1
ATOM 2107 C C . GLN A 1 271 ? -7.774 17.078 11.803 1.00 98.06 271 GLN A C 1
ATOM 2109 O O . GLN A 1 271 ? -8.018 17.204 10.605 1.00 98.06 271 GLN A O 1
ATOM 2114 N N . GLY A 1 272 ? -8.644 17.501 12.728 1.00 97.44 272 GLY A N 1
ATOM 2115 C CA . GLY A 1 272 ? -9.876 18.231 12.410 1.00 97.44 272 GLY A CA 1
ATOM 2116 C C . GLY A 1 272 ? -11.025 17.374 11.865 1.00 97.44 272 GLY A C 1
ATOM 2117 O O . GLY A 1 272 ? -11.964 17.910 11.275 1.00 97.44 272 GLY A O 1
ATOM 2118 N N . TYR A 1 273 ? -10.992 16.053 12.062 1.00 97.81 273 TYR A N 1
ATOM 2119 C CA . TYR A 1 273 ? -12.085 15.157 11.664 1.00 97.81 273 TYR A CA 1
ATOM 2120 C C . TYR A 1 273 ? -13.250 15.156 12.654 1.00 97.81 273 TYR A C 1
ATOM 2122 O O . TYR A 1 273 ? -14.361 14.785 12.294 1.00 97.81 273 TYR A O 1
ATOM 2130 N N . THR A 1 274 ? -13.018 15.558 13.903 1.00 97.81 274 THR A N 1
ATOM 2131 C CA . THR A 1 274 ? -14.051 15.597 14.943 1.00 97.81 274 THR A CA 1
ATOM 2132 C C . THR A 1 274 ? -13.708 16.620 16.031 1.00 97.81 274 THR A C 1
ATOM 2134 O O . THR A 1 274 ? -12.715 17.338 15.929 1.00 97.81 274 THR A O 1
ATOM 2137 N N . ARG A 1 275 ? -14.546 16.727 17.067 1.00 96.12 275 ARG A N 1
ATOM 2138 C CA . ARG A 1 275 ? -14.396 17.673 18.185 1.00 96.12 275 ARG A CA 1
ATOM 2139 C C . ARG A 1 275 ? -14.215 16.936 19.518 1.00 96.12 275 ARG A C 1
ATOM 2141 O O . ARG A 1 275 ? -14.625 15.778 19.610 1.00 96.12 275 ARG A O 1
ATOM 2148 N N . PRO A 1 276 ? -13.644 17.590 20.551 1.00 95.62 276 PRO A N 1
ATOM 2149 C CA . PRO A 1 276 ? -13.584 17.029 21.900 1.00 95.62 276 PRO A CA 1
ATOM 2150 C C . PRO A 1 276 ? -14.955 16.543 22.383 1.00 95.62 276 PRO A C 1
ATOM 2152 O O . PRO A 1 276 ? -15.961 17.225 22.188 1.00 95.62 276 PRO A O 1
ATOM 2155 N N . GLY A 1 277 ? -14.989 15.367 23.007 1.00 90.25 277 GLY A N 1
ATOM 2156 C CA . GLY A 1 277 ? -16.223 14.714 23.429 1.00 90.25 277 GLY A CA 1
ATOM 2157 C C . GLY A 1 277 ? -15.970 13.388 24.143 1.00 90.25 277 GLY A C 1
ATOM 2158 O O . GLY A 1 277 ? -14.874 13.139 24.645 1.00 90.25 277 GLY A O 1
ATOM 2159 N N . ASN A 1 278 ? -17.009 12.557 24.203 1.00 90.50 278 ASN A N 1
ATOM 2160 C CA . ASN A 1 278 ? -16.960 11.219 24.790 1.00 90.50 278 ASN A CA 1
ATOM 2161 C C . ASN A 1 278 ? -15.914 10.331 24.082 1.00 90.50 278 ASN A C 1
ATOM 2163 O O . ASN A 1 278 ? -15.827 10.337 22.865 1.00 90.50 278 ASN A O 1
ATOM 2167 N N . ALA A 1 279 ? -15.172 9.508 24.825 1.00 90.06 279 ALA A N 1
ATOM 2168 C CA . ALA A 1 279 ? -14.214 8.551 24.264 1.00 90.06 279 ALA A CA 1
ATOM 2169 C C . ALA A 1 279 ? -14.859 7.397 23.460 1.00 90.06 279 ALA A C 1
ATOM 2171 O O . ALA A 1 279 ? -14.151 6.629 22.807 1.00 90.06 279 ALA A O 1
ATOM 2172 N N . PHE A 1 280 ? -16.188 7.249 23.492 1.00 96.62 280 PHE A N 1
ATOM 2173 C CA . PHE A 1 280 ? -16.905 6.267 22.677 1.00 96.62 280 PHE A CA 1
ATOM 2174 C C . PHE A 1 280 ? -16.882 6.658 21.189 1.00 96.62 280 PHE A C 1
ATOM 2176 O O . PHE A 1 280 ? -17.580 7.576 20.767 1.00 96.62 280 PHE A O 1
ATOM 2183 N N . LEU A 1 281 ? -16.094 5.951 20.370 1.00 97.81 281 LEU A N 1
ATOM 2184 C CA . LEU A 1 281 ? -15.780 6.381 18.998 1.00 97.81 281 LEU A CA 1
ATOM 2185 C C . LEU A 1 281 ? -17.004 6.454 18.071 1.00 97.81 281 LEU A C 1
ATOM 2187 O O . LEU A 1 281 ? -16.994 7.223 17.110 1.00 97.81 281 LEU A O 1
ATOM 2191 N N . GLU A 1 282 ? -18.069 5.701 18.358 1.00 97.44 282 GLU A N 1
ATOM 2192 C CA . GLU A 1 282 ? -19.296 5.718 17.553 1.00 97.44 282 GLU A CA 1
ATOM 2193 C C . GLU A 1 282 ? -19.968 7.100 17.554 1.00 97.44 282 GLU A C 1
ATOM 2195 O O . GLU A 1 282 ? -20.498 7.513 16.527 1.00 97.44 282 GLU A O 1
ATOM 2200 N N . THR A 1 283 ? -19.858 7.880 18.640 1.00 96.88 283 THR A N 1
ATOM 2201 C CA . THR A 1 283 ? -20.454 9.231 18.705 1.00 96.88 283 THR A CA 1
ATOM 2202 C C . THR A 1 283 ? -19.766 10.253 17.803 1.00 96.88 283 THR A C 1
ATOM 2204 O O . THR A 1 283 ? -20.251 11.372 17.665 1.00 96.88 283 THR A O 1
ATOM 2207 N N . HIS A 1 284 ? -18.628 9.902 17.203 1.00 97.62 284 HIS A N 1
ATOM 2208 C CA . HIS A 1 284 ? -17.872 10.782 16.314 1.00 97.62 284 HIS A CA 1
ATOM 2209 C C . HIS A 1 284 ? -18.046 10.440 14.829 1.00 97.62 284 HIS A C 1
ATOM 2211 O O . HIS A 1 284 ? -17.555 11.188 13.988 1.00 97.62 284 HIS A O 1
ATOM 2217 N N . VAL A 1 285 ? -18.738 9.347 14.491 1.00 97.81 285 VAL A N 1
ATOM 2218 C CA . VAL A 1 285 ? -18.856 8.835 13.113 1.00 97.81 285 VAL A CA 1
ATOM 2219 C C . VAL A 1 285 ? -19.468 9.871 12.167 1.00 97.81 285 VAL A C 1
ATOM 2221 O O . VAL A 1 285 ? -18.875 10.160 11.127 1.00 97.81 285 VAL A O 1
ATOM 2224 N N . ASP A 1 286 ? -20.587 10.488 12.549 1.00 96.88 286 ASP A N 1
ATOM 2225 C CA . ASP A 1 286 ? -21.272 11.488 11.716 1.00 96.88 286 ASP A CA 1
ATOM 2226 C C . ASP A 1 286 ? -20.401 12.733 11.490 1.00 96.88 286 ASP A C 1
ATOM 2228 O O . ASP A 1 286 ? -20.275 13.221 10.365 1.00 96.88 286 ASP A O 1
ATOM 2232 N N . ALA A 1 287 ? -19.710 13.192 12.540 1.00 96.81 287 ALA A N 1
ATOM 2233 C CA . ALA A 1 287 ? -18.785 14.320 12.450 1.00 96.81 287 ALA A CA 1
ATOM 2234 C C . ALA A 1 287 ? -17.604 14.023 11.506 1.00 96.81 287 ALA A C 1
ATOM 2236 O O . ALA A 1 287 ? -17.248 14.872 10.687 1.00 96.81 287 ALA A O 1
ATOM 2237 N N . ILE A 1 288 ? -17.042 12.808 11.561 1.00 97.94 288 ILE A N 1
ATOM 2238 C CA . ILE A 1 288 ? -15.956 12.373 10.666 1.00 97.94 288 ILE A CA 1
ATOM 2239 C C . ILE A 1 288 ? -16.429 12.375 9.208 1.00 97.94 288 ILE A C 1
ATOM 2241 O O . ILE A 1 288 ? -15.716 12.881 8.337 1.00 97.94 288 ILE A O 1
ATOM 2245 N N . LEU A 1 289 ? -17.649 11.893 8.945 1.00 96.88 289 LEU A N 1
ATOM 2246 C CA . LEU A 1 289 ? -18.276 11.939 7.618 1.00 96.88 289 LEU A CA 1
ATOM 2247 C C . LEU A 1 289 ? -18.536 13.369 7.115 1.00 96.88 289 LEU A C 1
ATOM 2249 O O . LEU A 1 289 ? -18.860 13.545 5.943 1.00 96.88 289 LEU A O 1
ATOM 2253 N N . GLY A 1 290 ? -18.383 14.388 7.966 1.00 88.88 290 GLY A N 1
ATOM 2254 C CA . GLY A 1 290 ? -18.722 15.771 7.638 1.00 88.88 290 GLY A CA 1
ATOM 2255 C C . GLY A 1 290 ? -20.228 16.034 7.664 1.00 88.88 290 GLY A C 1
ATOM 2256 O O . GLY A 1 290 ? -20.678 17.043 7.125 1.00 88.88 290 GLY A O 1
ATOM 2257 N N . GLN A 1 291 ? -21.010 15.142 8.276 1.00 77.12 291 GLN A N 1
ATOM 2258 C CA . GLN A 1 291 ? -22.435 15.344 8.497 1.00 77.12 291 GLN A CA 1
ATOM 2259 C C . GLN A 1 291 ? -22.628 16.154 9.781 1.00 77.12 291 GLN A C 1
ATOM 2261 O O . GLN A 1 291 ? -21.976 15.919 10.802 1.00 77.12 291 GLN A O 1
ATOM 2266 N N . SER A 1 292 ? -23.514 17.145 9.735 1.00 53.75 292 SER A N 1
ATOM 2267 C CA . SER A 1 292 ? -23.905 17.913 10.914 1.00 53.75 292 SER A CA 1
ATOM 2268 C C . SER A 1 292 ? -24.512 16.960 11.945 1.00 53.75 292 SER A C 1
ATOM 2270 O O . SER A 1 292 ? -25.585 16.414 11.702 1.00 53.75 292 SER A O 1
ATOM 2272 N N . VAL A 1 293 ? -23.864 16.777 13.098 1.00 52.50 293 VAL A N 1
ATOM 2273 C CA . VAL A 1 293 ? -24.502 16.106 14.240 1.00 52.50 293 VAL A CA 1
ATOM 2274 C C . VAL A 1 293 ? -25.693 16.983 14.649 1.00 52.50 293 VAL A C 1
ATOM 2276 O O . VAL A 1 293 ? -25.467 18.153 14.979 1.00 52.50 293 VAL A O 1
ATOM 2279 N N . PRO A 1 294 ? -26.951 16.498 14.608 1.00 41.22 294 PRO A N 1
ATOM 2280 C CA . PRO A 1 294 ? -28.064 17.271 15.134 1.00 41.22 294 PRO A CA 1
ATOM 2281 C C . PRO A 1 294 ? -27.775 17.557 16.607 1.00 41.22 294 PRO A C 1
ATOM 2283 O O . PRO A 1 294 ? -27.491 16.635 17.372 1.00 41.22 294 PRO A O 1
ATOM 2286 N N . SER A 1 295 ? -27.811 18.827 17.015 1.00 37.78 295 SER A N 1
ATOM 2287 C CA . SER A 1 295 ? -27.657 19.175 18.423 1.00 37.78 295 SER A CA 1
ATOM 2288 C C . SER A 1 295 ? -28.834 18.581 19.193 1.00 37.78 295 SER A C 1
ATOM 2290 O O . SER A 1 295 ? -29.932 19.135 19.187 1.00 37.78 295 SER A O 1
ATOM 2292 N N . THR A 1 296 ? -28.636 17.455 19.870 1.00 40.88 296 THR A N 1
ATOM 2293 C CA . THR A 1 296 ? -29.560 17.006 20.911 1.00 40.88 296 THR A CA 1
ATOM 2294 C C . THR A 1 296 ? -29.386 17.902 22.132 1.00 40.88 296 THR A C 1
ATOM 2296 O O . THR A 1 296 ? -28.797 17.515 23.135 1.00 40.88 296 THR A O 1
ATOM 2299 N N . THR A 1 297 ? -29.906 19.123 22.046 1.00 39.06 297 THR A N 1
ATOM 2300 C CA . THR A 1 297 ? -30.516 19.795 23.191 1.00 39.06 297 THR A CA 1
ATOM 2301 C C . THR A 1 297 ? -31.884 19.154 23.377 1.00 39.06 297 THR A C 1
ATOM 2303 O O . THR A 1 297 ? -32.870 19.588 22.787 1.00 39.06 297 THR A O 1
ATOM 2306 N N . GLN A 1 298 ? -31.935 18.056 24.132 1.00 38.22 298 GLN A N 1
ATOM 2307 C CA . GLN A 1 298 ? -33.167 17.707 24.825 1.00 38.22 298 GLN A CA 1
ATOM 2308 C C . GLN A 1 298 ? -33.153 18.479 26.136 1.00 38.22 298 GLN A C 1
ATOM 2310 O O . GLN A 1 298 ? -32.403 18.156 27.057 1.00 38.22 298 GLN A O 1
ATOM 2315 N N . ASP A 1 299 ? -33.962 19.534 26.148 1.00 37.12 299 ASP A N 1
ATOM 2316 C CA . ASP A 1 299 ? -34.464 20.183 27.346 1.00 37.12 299 ASP A CA 1
ATOM 2317 C C . ASP A 1 299 ? -34.959 19.114 28.322 1.00 37.12 299 ASP A C 1
ATOM 2319 O O . ASP A 1 299 ? -35.949 18.424 28.076 1.00 37.12 299 ASP A O 1
ATOM 2323 N N . ILE A 1 300 ? -34.256 18.985 29.442 1.00 43.47 300 ILE A N 1
ATOM 2324 C CA . ILE A 1 300 ? -34.851 18.463 30.662 1.00 43.47 300 ILE A CA 1
ATOM 2325 C C . ILE A 1 300 ? -35.277 19.694 31.450 1.00 43.47 300 ILE A C 1
ATOM 2327 O O . ILE A 1 300 ? -34.440 20.421 31.985 1.00 43.47 300 ILE A O 1
ATOM 2331 N N . ALA A 1 301 ? -36.581 19.926 31.494 1.00 31.55 301 ALA A N 1
ATOM 2332 C CA . ALA A 1 301 ? -37.211 20.826 32.442 1.00 31.55 301 ALA A CA 1
ATOM 2333 C C . ALA A 1 301 ? -38.614 20.302 32.781 1.00 31.55 301 ALA A C 1
ATOM 2335 O O . ALA A 1 301 ? -39.313 19.844 31.872 1.00 31.55 301 ALA A O 1
ATOM 2336 N N . PRO A 1 302 ? -39.103 20.518 34.009 1.00 39.47 302 PRO A N 1
ATOM 2337 C CA . PRO A 1 302 ? -38.442 20.445 35.313 1.00 39.47 302 PRO A CA 1
ATOM 2338 C C . PRO A 1 302 ? -38.787 19.156 36.085 1.00 39.47 302 PRO A C 1
ATOM 2340 O O . PRO A 1 302 ? -39.795 18.491 35.753 1.00 39.47 302 PRO A O 1
#

Foldseek 3Di:
DQQQVLQLVLCVVCVCVLCVVVVVCVLFKWKWAFFDACSLQSNDDPVRCPAQGDHFIAIEGAPVVCVVCVVVSQVSRVPRDQHDPRTGHGDHDPVNPDRHGYDYLQRVLCVQQVGSDDDDDPVSVVVTALQSLLRLQTTDTPDRSPCPSVVSNVVSLQADDLLNLLVQLLVLLQLLLCLQVNQQQVCVVVVVQVSNLVSLLSNLQSLLSNLCSLQRHGQHDSVCSLVVSDPRPFPNCSSVLSVVLNVDRSNPNNVSSLVSLQRSVVSCVVVPLAHDDDSNSNVSSCSSSVHDDPPPPPDDDD

Secondary structure (DSSP, 8-state):
--HHHHHHHHHHHHHHHHHGGGTTTGGGEEEEE-SSSHHHHT---STT-SSS-SS--EEEE-HHHHHHHHHHHHHHHTTS-SEETTEEPP---TTT---SEEEEHHHHHHHHHSSSSPP-SHHHHHHS-HHHHHHHT-SEEEE-TT-HHHHHHHHHHT-S-HHHHHHHHHHHHHHHIIIIIIIHHHHHHTT-HHHHHHHHHHHHHHHHHHHHHHTT-----HHHHHHHTTT-SS-TTHHHHHHHHHHS-GGG-HHHHHHHHHHHHHHHHHTTSS-S--S-GGGGHHHHTT------------

pLDDT: mean 93.36, std 11.54, range [31.55, 98.81]

Solvent-accessible surface area (backbone atoms only — not comparable to full-atom values): 16739 Å² total; per-residue (Å²): 133,49,50,55,59,42,17,50,52,46,42,70,75,43,47,64,79,68,39,57,91,41,56,93,48,52,62,53,40,27,32,27,43,56,33,88,55,47,31,26,69,70,66,45,53,89,83,56,54,87,52,75,35,49,56,52,38,31,35,37,21,54,60,74,56,26,75,73,44,35,68,61,52,34,58,55,57,73,66,49,78,59,56,53,96,92,36,53,46,48,49,75,51,92,86,72,58,87,76,55,43,64,37,29,48,42,68,54,46,24,77,41,59,77,38,65,66,80,72,86,47,75,70,50,54,70,72,35,55,49,36,33,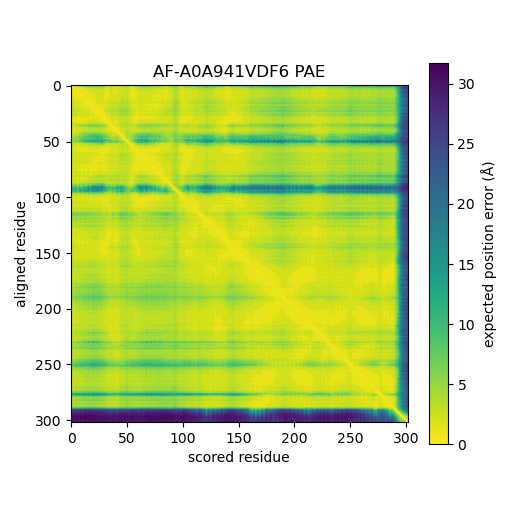54,26,26,66,59,34,43,46,76,78,44,50,74,63,41,63,70,59,52,55,39,50,56,61,60,67,37,68,59,66,71,58,44,25,48,51,40,23,51,23,34,37,46,26,24,50,21,38,77,51,45,20,61,52,21,46,77,70,67,37,60,69,58,16,52,53,20,50,54,50,17,53,55,26,49,38,42,34,56,30,50,75,69,57,39,59,46,44,56,78,96,46,32,65,66,66,43,57,85,41,95,62,69,80,58,49,42,59,53,52,55,55,51,73,72,43,57,67,84,70,34,59,69,58,47,53,52,52,40,42,54,52,48,52,50,38,34,74,73,65,38,41,71,94,74,76,68,58,43,52,83,42,27,50,40,31,60,68,43,84,71,76,80,81,78,72,84,86,77,133

Nearest PDB structures (foldseek):
  6nmm-assembly1_D  TM=5.497E-01  e=4.883E-03  Geobacillus stearothermophilus
  6un8-assembly1_A  TM=5.528E-01  e=6.495E-03  Staphylococcus aureus
  6p06-assembly1_A  TM=5.235E-01  e=7.143E-03  Bacillus sp. (in: firmicutes)
  1kny-assembly1_B  TM=5.241E-01  e=5.263E-02  Staphylococcus aureus

Radius of gyration: 23.25 Å; Cα contacts (8 Å, |Δi|>4): 436; chains: 1; bounding box: 63×42×66 Å